Protein AF-A0A5C2M7F8-F1 (afdb_monomer)

pLDDT: mean 76.71, std 12.94, range [46.94, 95.81]

Radius of gyration: 32.45 Å; Cα contacts (8 Å, |Δi|>4): 122; chains: 1; bounding box: 80×42×102 Å

Solvent-accessible surface area (backbone atoms only — not comparable to full-atom values): 10500 Å² total; per-residue (Å²): 116,70,66,60,53,53,52,51,54,55,62,61,46,50,64,57,53,49,51,52,49,54,53,50,52,51,50,56,52,48,57,51,50,50,53,52,52,58,52,47,65,76,67,60,72,74,52,78,70,52,39,54,74,75,36,74,84,57,77,49,59,45,75,48,62,38,33,32,96,52,64,55,52,63,41,65,67,52,40,51,51,50,50,57,60,40,41,58,58,57,35,38,84,70,46,75,78,50,39,35,32,37,32,30,36,28,52,52,80,49,62,82,71,52,75,55,58,97,87,55,70,80,80,61,49,68,54,80,83,85,77,54,65,66,58,56,51,48,52,51,52,53,51,46,65,62,48,52,60,56,52,53,51,54,52,51,54,56,51,54,64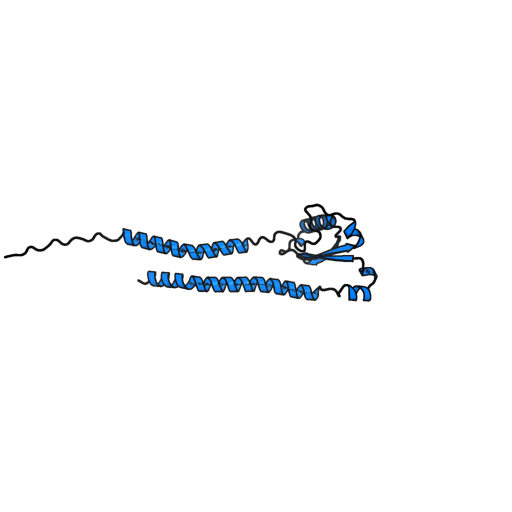,71,66,59,78,79,84,80,80,75,81,80,82,81,86,78,135

Structure (mmCIF, N/CA/C/O backbone):
data_AF-A0A5C2M7F8-F1
#
_entry.id   AF-A0A5C2M7F8-F1
#
loop_
_atom_site.group_PDB
_atom_site.id
_atom_site.type_symbol
_atom_site.label_atom_id
_atom_site.label_alt_id
_atom_site.label_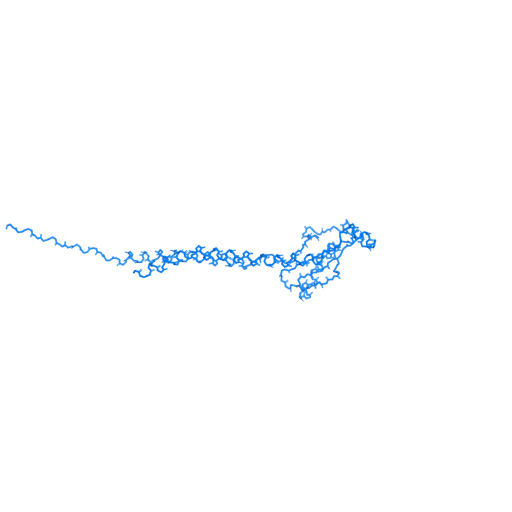comp_id
_atom_site.label_asym_id
_atom_site.label_entity_id
_atom_site.label_seq_id
_atom_site.pdbx_PDB_ins_code
_atom_site.Cartn_x
_atom_site.Cartn_y
_atom_site.Cartn_z
_atom_site.occupancy
_atom_site.B_iso_or_equiv
_atom_site.auth_seq_id
_atom_site.auth_comp_id
_atom_site.auth_asym_id
_atom_site.auth_atom_id
_atom_site.pdbx_PDB_model_num
ATOM 1 N N . MET A 1 1 ? -26.342 3.080 47.245 1.00 56.78 1 MET A N 1
ATOM 2 C CA . MET A 1 1 ? -24.925 2.917 47.666 1.00 56.78 1 MET A CA 1
ATOM 3 C C . MET A 1 1 ? -24.100 2.029 46.723 1.00 56.78 1 MET A C 1
ATOM 5 O O . MET A 1 1 ? -23.025 2.485 46.352 1.00 56.78 1 MET A O 1
ATOM 9 N N . PRO A 1 2 ? -24.537 0.826 46.284 1.00 61.00 2 PRO A N 1
ATOM 10 C CA . PRO A 1 2 ? -23.719 -0.021 45.397 1.00 61.00 2 PRO A CA 1
ATOM 11 C C . PRO A 1 2 ? -23.540 0.557 43.982 1.00 61.00 2 PRO A C 1
ATOM 13 O O . PRO A 1 2 ? -22.481 0.392 43.387 1.00 61.00 2 PRO A O 1
ATOM 16 N N . GLU A 1 3 ? -24.519 1.307 43.469 1.00 53.19 3 GLU A N 1
ATOM 17 C CA . GLU A 1 3 ? -24.454 1.919 42.129 1.00 53.19 3 GLU A CA 1
ATOM 18 C C . GLU A 1 3 ? -23.358 2.990 42.019 1.00 53.19 3 GLU A C 1
ATOM 20 O O . GLU A 1 3 ? -22.708 3.111 40.986 1.00 53.19 3 GLU A O 1
ATOM 25 N N . VAL A 1 4 ? -23.098 3.731 43.102 1.00 68.56 4 VAL A N 1
ATOM 26 C CA . VAL A 1 4 ? -22.056 4.772 43.147 1.00 68.56 4 VAL A CA 1
ATOM 27 C C . VAL A 1 4 ? -20.657 4.146 43.171 1.00 68.56 4 VAL A C 1
ATOM 29 O O . VAL A 1 4 ? -19.741 4.660 42.533 1.00 68.56 4 VAL A O 1
ATOM 32 N N . LEU A 1 5 ? -20.496 3.003 43.848 1.00 67.25 5 LEU A N 1
ATOM 33 C CA . LEU A 1 5 ? -19.250 2.231 43.840 1.00 67.25 5 LEU A CA 1
ATOM 34 C C . LEU A 1 5 ? -18.981 1.613 42.464 1.00 67.25 5 LEU A C 1
ATOM 36 O O . LEU A 1 5 ? -17.856 1.685 41.981 1.00 67.25 5 LEU A O 1
ATOM 40 N N . LEU A 1 6 ? -20.015 1.082 41.805 1.00 63.41 6 LEU A N 1
ATOM 41 C CA . LEU A 1 6 ? -19.929 0.558 40.438 1.00 63.41 6 LEU A CA 1
ATOM 42 C C . LEU A 1 6 ? -19.536 1.649 39.430 1.00 63.41 6 LEU A C 1
ATOM 44 O O . LEU A 1 6 ? -18.651 1.434 38.606 1.00 63.41 6 LEU A O 1
ATOM 48 N N . LEU A 1 7 ? -20.126 2.842 39.532 1.00 58.91 7 LEU A N 1
ATOM 49 C CA . LEU A 1 7 ? -19.804 3.977 38.659 1.00 58.91 7 LEU A CA 1
ATOM 50 C C . LEU A 1 7 ? -18.400 4.553 38.919 1.00 58.91 7 LEU A C 1
ATOM 52 O O . LEU A 1 7 ? -17.701 4.908 37.971 1.00 58.91 7 LEU A O 1
ATOM 56 N N . SER A 1 8 ? -17.957 4.598 40.179 1.00 64.00 8 SER A N 1
ATOM 57 C CA . SER A 1 8 ? -16.592 5.005 40.549 1.00 64.00 8 SER A CA 1
ATOM 58 C C . SER A 1 8 ? -15.538 4.023 40.017 1.00 64.00 8 SER A C 1
ATOM 60 O O . SER A 1 8 ? -14.531 4.433 39.437 1.00 64.00 8 SER A O 1
ATOM 62 N N . LEU A 1 9 ? -15.813 2.718 40.120 1.00 64.44 9 LEU A N 1
ATOM 63 C CA . LEU A 1 9 ? -14.953 1.656 39.596 1.00 64.44 9 LEU A CA 1
ATOM 64 C C . LEU A 1 9 ? -14.819 1.731 38.062 1.00 64.44 9 LEU A C 1
ATOM 66 O O . LEU A 1 9 ? -13.719 1.603 37.525 1.00 64.44 9 LEU A O 1
ATOM 70 N N . MET A 1 10 ? -15.925 1.998 37.359 1.00 61.09 10 MET A N 1
ATOM 71 C CA . MET A 1 10 ? -15.940 2.177 35.901 1.00 61.09 10 MET A CA 1
ATOM 72 C C . MET A 1 10 ? -15.160 3.428 35.466 1.00 61.09 10 MET A C 1
ATOM 74 O O . MET A 1 10 ? -14.396 3.362 34.504 1.00 61.09 10 MET A O 1
ATOM 78 N N . SER A 1 11 ? -15.262 4.533 36.216 1.00 62.94 11 SER A N 1
ATOM 79 C CA . SER A 1 11 ? -14.485 5.763 35.985 1.00 62.94 11 SER A CA 1
ATOM 80 C C . SER A 1 11 ? -12.971 5.542 36.140 1.00 62.94 11 SER A C 1
ATOM 82 O O . SER A 1 11 ? -12.181 6.013 35.323 1.00 62.94 11 SER A O 1
ATOM 84 N N . GLY A 1 12 ? -12.554 4.752 37.137 1.00 66.12 12 GLY A N 1
ATOM 85 C CA . GLY A 1 12 ? -11.143 4.408 37.356 1.00 66.12 12 GLY A CA 1
ATOM 86 C C . GLY A 1 12 ? -10.5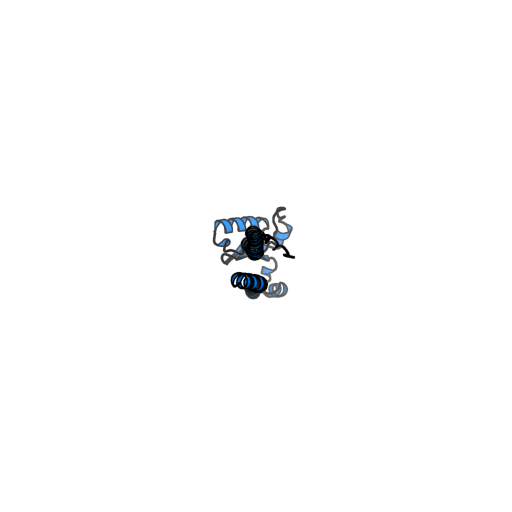48 3.472 36.296 1.00 66.12 12 GLY A C 1
ATOM 87 O O . GLY A 1 12 ? -9.363 3.570 35.980 1.00 66.12 12 GLY A O 1
ATOM 88 N N . SER A 1 13 ? -11.358 2.588 35.704 1.00 69.69 13 SER A N 1
ATOM 89 C CA . SER A 1 13 ? -10.886 1.621 34.697 1.00 69.69 13 SER A CA 1
ATOM 90 C C . SER A 1 13 ? -10.551 2.227 33.326 1.00 69.69 13 SER A C 1
ATOM 92 O O . SER A 1 13 ? -9.797 1.619 32.564 1.00 69.69 13 SER A O 1
ATOM 94 N N . LEU A 1 14 ? -11.033 3.442 33.031 1.00 69.06 14 LEU A N 1
ATOM 95 C CA . LEU A 1 14 ? -10.849 4.118 31.739 1.00 69.06 14 LEU A CA 1
ATOM 96 C C . LEU A 1 14 ? -9.374 4.364 31.398 1.00 69.06 14 LEU A C 1
ATOM 98 O O . LEU A 1 14 ? -8.946 4.100 30.272 1.00 69.06 14 LEU A O 1
ATOM 102 N N . GLY A 1 15 ? -8.575 4.798 32.376 1.00 69.88 15 GLY A N 1
ATOM 103 C CA . GLY A 1 15 ? -7.143 5.036 32.178 1.00 69.88 15 GLY A CA 1
ATOM 104 C C . GLY A 1 15 ? -6.372 3.752 31.865 1.00 69.88 15 GLY A C 1
ATOM 105 O O . GLY A 1 15 ? -5.533 3.732 30.968 1.00 69.88 15 GLY A O 1
ATOM 106 N N . VAL A 1 16 ? -6.712 2.653 32.545 1.00 74.31 16 VAL A N 1
ATOM 107 C CA . VAL A 1 16 ? -6.077 1.345 32.323 1.00 74.31 16 VAL A CA 1
ATOM 108 C C . VAL A 1 16 ? -6.465 0.786 30.955 1.00 74.31 16 VAL A C 1
ATOM 110 O O . VAL A 1 16 ? -5.595 0.337 30.214 1.00 74.31 16 VAL A O 1
ATOM 113 N N . SER A 1 17 ? -7.743 0.878 30.569 1.00 72.69 17 SER A N 1
ATOM 114 C CA . SER A 1 17 ? -8.182 0.451 29.236 1.00 72.69 17 SER A CA 1
ATOM 115 C C . SER A 1 17 ? -7.538 1.263 28.111 1.00 72.69 17 SER A C 1
ATOM 117 O O . SER A 1 17 ? -7.178 0.689 27.088 1.00 72.69 17 SER A O 1
ATOM 119 N N . ALA A 1 18 ? -7.324 2.569 28.306 1.00 75.38 18 ALA A N 1
ATOM 120 C CA . ALA A 1 18 ? -6.670 3.420 27.316 1.00 75.38 18 ALA A CA 1
ATOM 121 C C . ALA A 1 18 ? -5.188 3.055 27.136 1.00 75.38 18 ALA A C 1
ATOM 123 O O . ALA A 1 18 ? -4.718 2.976 26.004 1.00 75.38 18 ALA A O 1
ATOM 124 N N . LEU A 1 19 ? -4.469 2.771 28.229 1.00 81.12 19 LEU A N 1
ATOM 125 C CA . LEU A 1 19 ? -3.075 2.319 28.168 1.00 81.12 19 LEU A CA 1
ATOM 126 C C . LEU A 1 19 ? -2.951 0.953 27.491 1.00 81.12 19 LEU A C 1
ATOM 128 O O . LEU A 1 19 ? -2.118 0.791 26.604 1.00 81.12 19 LEU A O 1
ATOM 132 N N . LEU A 1 20 ? -3.813 -0.004 27.850 1.00 81.88 20 LEU A N 1
ATOM 133 C CA . LEU A 1 20 ? -3.834 -1.324 27.216 1.00 81.88 20 LEU A CA 1
ATOM 134 C C . LEU A 1 20 ? -4.160 -1.227 25.723 1.00 81.88 20 LEU A C 1
ATOM 136 O O . LEU A 1 20 ? -3.514 -1.890 24.918 1.00 81.88 20 LEU A O 1
ATOM 140 N N . TYR A 1 21 ? -5.111 -0.370 25.348 1.00 80.44 21 TYR A N 1
ATOM 141 C CA . TYR A 1 21 ? -5.458 -0.130 23.951 1.00 80.44 21 TYR A CA 1
ATOM 142 C C . TYR A 1 21 ? -4.290 0.486 23.171 1.00 80.44 21 TYR A C 1
ATOM 144 O O . TYR A 1 21 ? -3.938 -0.000 22.100 1.00 80.44 21 TYR A O 1
ATOM 152 N N . TYR A 1 22 ? -3.647 1.516 23.727 1.00 78.81 22 TYR A N 1
ATOM 153 C CA . TYR A 1 22 ? -2.507 2.180 23.096 1.00 78.81 22 TYR A CA 1
ATOM 154 C C . TYR A 1 22 ? -1.318 1.226 22.923 1.00 78.81 22 TYR A C 1
ATOM 156 O O . TYR A 1 22 ? -0.670 1.198 21.878 1.00 78.81 22 TYR A O 1
ATOM 164 N N . GLN A 1 23 ? -1.064 0.397 23.936 1.00 81.25 23 GLN A N 1
ATOM 165 C CA . GLN A 1 23 ? 0.024 -0.573 23.931 1.00 81.25 23 GLN A CA 1
ATOM 166 C C . GLN A 1 23 ? -0.247 -1.744 22.976 1.00 81.25 23 GLN A C 1
ATOM 168 O O . GLN A 1 23 ? 0.665 -2.167 22.267 1.00 81.25 23 GLN A O 1
ATOM 173 N N . TRP A 1 24 ? -1.496 -2.214 22.891 1.00 82.75 24 TRP A N 1
ATOM 174 C CA . TRP A 1 24 ? -1.928 -3.209 21.906 1.00 82.75 24 TRP A CA 1
ATOM 175 C C . TRP A 1 24 ? -1.822 -2.678 20.473 1.00 82.75 24 TRP A C 1
ATOM 177 O O . TRP A 1 24 ? -1.290 -3.358 19.597 1.00 82.75 24 TRP A O 1
ATOM 187 N N . TRP A 1 25 ? -2.297 -1.453 20.235 1.00 78.31 25 TRP A N 1
ATOM 188 C CA . TRP A 1 25 ? -2.241 -0.815 18.920 1.00 78.31 25 TRP A CA 1
ATOM 189 C C . TRP A 1 25 ? -0.796 -0.652 18.436 1.00 78.31 25 TRP A C 1
ATOM 191 O O . TRP A 1 25 ? -0.472 -1.054 17.319 1.00 78.31 25 TRP A O 1
ATOM 201 N N . GLY A 1 26 ? 0.094 -0.162 19.307 1.00 78.38 26 GLY A N 1
ATOM 202 C CA . GLY A 1 26 ? 1.522 -0.047 19.004 1.00 78.38 26 GLY A CA 1
ATOM 203 C C . GLY A 1 26 ? 2.180 -1.396 18.700 1.00 78.38 26 GLY A C 1
ATOM 204 O O . GLY A 1 26 ? 2.931 -1.505 17.735 1.00 78.38 26 GLY A O 1
ATOM 205 N N . TRP A 1 27 ? 1.847 -2.449 19.457 1.00 76.56 27 TRP A N 1
ATOM 206 C CA . TRP A 1 27 ? 2.322 -3.812 19.180 1.00 76.56 27 TRP A CA 1
ATOM 207 C C . TRP A 1 27 ? 1.876 -4.323 17.809 1.00 76.56 27 TRP A C 1
ATOM 209 O O . TRP A 1 27 ? 2.657 -4.944 17.089 1.00 76.56 27 TRP A O 1
ATOM 219 N N . GLN A 1 28 ? 0.628 -4.060 17.430 1.00 77.69 28 GLN A N 1
ATOM 220 C CA . GLN A 1 28 ? 0.073 -4.524 16.164 1.00 77.69 28 GLN A CA 1
ATOM 221 C C . GLN A 1 28 ? 0.725 -3.833 14.959 1.00 77.69 28 GLN A C 1
ATOM 223 O O . GLN A 1 28 ? 1.004 -4.480 13.946 1.00 77.69 28 GLN A O 1
ATOM 228 N N . GLU A 1 29 ? 1.013 -2.539 15.082 1.00 74.50 29 GLU A N 1
ATOM 229 C CA . GLU A 1 29 ? 1.717 -1.774 14.056 1.00 74.50 29 GLU A CA 1
ATOM 230 C C . GLU A 1 29 ? 3.187 -2.205 13.952 1.00 74.50 29 GLU A C 1
ATOM 232 O O . GLU A 1 29 ? 3.676 -2.478 12.852 1.00 74.50 29 GLU A O 1
ATOM 237 N N . GLN A 1 30 ? 3.854 -2.412 15.089 1.00 73.38 30 GLN A N 1
ATOM 238 C CA . GLN A 1 30 ? 5.245 -2.859 15.144 1.00 73.38 30 GLN A CA 1
ATOM 239 C C . GLN A 1 30 ? 5.439 -4.269 14.561 1.00 73.38 30 GLN A C 1
ATOM 241 O O . GLN A 1 30 ? 6.386 -4.491 13.814 1.00 73.38 30 GLN A O 1
ATOM 246 N N . LEU A 1 31 ? 4.514 -5.204 14.807 1.00 74.81 31 LEU A N 1
ATOM 247 C CA . LEU A 1 31 ? 4.544 -6.545 14.200 1.00 74.81 31 LEU A CA 1
ATOM 248 C C . LEU A 1 31 ? 4.400 -6.514 12.673 1.00 74.81 31 LEU A C 1
ATOM 250 O O . LEU A 1 31 ? 4.911 -7.396 11.979 1.00 74.81 31 LEU A O 1
ATOM 254 N N . SER A 1 32 ? 3.676 -5.528 12.138 1.00 68.75 32 SER A N 1
ATOM 255 C CA . SER A 1 32 ? 3.563 -5.350 10.689 1.00 68.75 32 SER A CA 1
ATOM 256 C C . SER A 1 32 ? 4.841 -4.761 10.091 1.00 68.75 32 SER A C 1
ATOM 258 O O . SER A 1 32 ? 5.323 -5.276 9.088 1.00 68.75 32 SER A O 1
ATOM 260 N N . GLN A 1 33 ? 5.435 -3.768 10.762 1.00 73.62 33 GLN A N 1
ATOM 261 C CA . GLN A 1 33 ? 6.689 -3.143 10.341 1.00 73.62 33 GLN A CA 1
ATOM 262 C C . GLN A 1 33 ? 7.864 -4.121 10.399 1.00 73.62 33 GLN A C 1
ATOM 264 O O . GLN A 1 33 ? 8.615 -4.211 9.438 1.00 73.62 33 GLN A O 1
ATOM 269 N N . GLN A 1 34 ? 7.979 -4.918 11.465 1.00 72.81 34 GLN A N 1
ATOM 270 C CA . GLN A 1 34 ? 9.034 -5.929 11.581 1.00 72.81 34 GLN A CA 1
ATOM 271 C C . GLN A 1 34 ? 8.973 -6.959 10.454 1.00 72.81 34 GLN A C 1
ATOM 273 O O . GLN A 1 34 ? 10.001 -7.313 9.886 1.00 72.81 34 GLN A O 1
ATOM 278 N N . ARG A 1 35 ? 7.768 -7.402 10.079 1.00 65.94 35 ARG A N 1
ATOM 279 C CA . ARG A 1 35 ? 7.598 -8.323 8.951 1.00 65.94 35 ARG A CA 1
ATOM 280 C C . ARG A 1 35 ? 8.050 -7.688 7.635 1.00 65.94 35 ARG A C 1
ATOM 282 O O . ARG A 1 35 ? 8.691 -8.352 6.827 1.00 65.94 35 ARG A O 1
ATOM 289 N N . ASP A 1 36 ? 7.742 -6.408 7.437 1.00 69.50 36 ASP A N 1
ATOM 290 C CA . ASP A 1 36 ? 8.180 -5.667 6.255 1.00 69.50 36 ASP A CA 1
ATOM 291 C C . ASP A 1 36 ? 9.716 -5.491 6.235 1.00 69.50 36 ASP A C 1
ATOM 293 O O . ASP A 1 36 ? 10.333 -5.648 5.181 1.00 69.50 36 ASP A O 1
ATOM 297 N N . GLU A 1 37 ? 10.343 -5.228 7.386 1.00 72.12 37 GLU A N 1
ATOM 298 C CA . GLU A 1 37 ? 11.801 -5.081 7.540 1.00 72.12 37 GLU A CA 1
ATOM 299 C C . GLU A 1 37 ? 12.560 -6.399 7.312 1.00 72.12 37 GLU A C 1
ATOM 301 O O . GLU A 1 37 ? 13.569 -6.425 6.604 1.00 72.12 37 GLU A O 1
ATOM 306 N N . GLU A 1 38 ? 12.074 -7.514 7.863 1.00 70.94 38 GLU A N 1
ATOM 307 C CA . 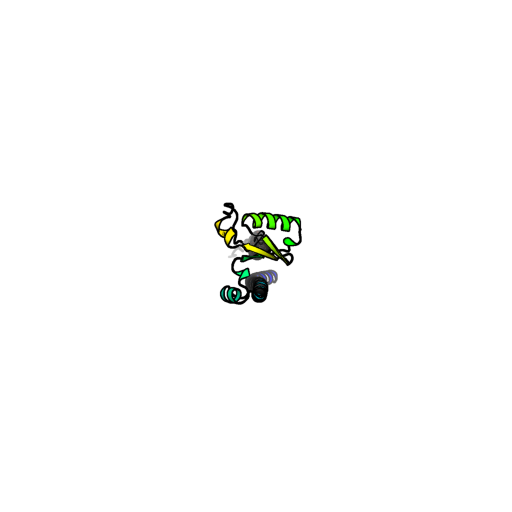GLU A 1 38 ? 12.663 -8.844 7.650 1.00 70.94 38 GLU A CA 1
ATOM 308 C C . GLU A 1 38 ? 12.616 -9.247 6.164 1.00 70.94 38 GLU A C 1
ATOM 310 O O . GLU A 1 38 ? 13.583 -9.779 5.609 1.00 70.94 38 GLU A O 1
ATOM 315 N N . GLU A 1 39 ? 11.516 -8.937 5.474 1.00 63.50 39 GLU A N 1
ATOM 316 C CA . GLU A 1 39 ? 11.367 -9.196 4.040 1.00 63.50 39 GLU A CA 1
ATOM 317 C C . GLU A 1 39 ? 12.255 -8.285 3.168 1.00 63.50 39 GLU A C 1
ATOM 319 O O . GLU A 1 39 ? 12.694 -8.687 2.082 1.00 63.50 39 GLU A O 1
ATOM 324 N N . GLU A 1 40 ? 12.557 -7.067 3.626 1.00 67.81 40 GLU A N 1
ATOM 325 C CA . GLU A 1 40 ? 13.520 -6.171 2.975 1.00 67.81 40 GLU A CA 1
ATOM 326 C C . GLU A 1 40 ? 14.940 -6.724 3.038 1.00 67.81 40 GLU A C 1
ATOM 328 O O . GLU A 1 40 ? 15.645 -6.725 2.025 1.00 67.81 40 GLU A O 1
ATOM 333 N N . GLN A 1 41 ? 15.341 -7.276 4.183 1.00 69.00 41 GLN A N 1
ATOM 334 C CA . GLN A 1 41 ? 16.652 -7.908 4.329 1.00 69.00 41 GLN A CA 1
ATOM 335 C C . GLN A 1 41 ? 16.814 -9.104 3.381 1.00 69.00 41 GLN A C 1
ATOM 337 O O . GLN A 1 41 ? 17.860 -9.255 2.753 1.00 69.00 41 GLN A O 1
ATOM 342 N N . LEU A 1 42 ? 15.759 -9.904 3.191 1.00 63.84 42 LEU A N 1
ATOM 343 C CA . LEU A 1 42 ? 15.769 -11.068 2.293 1.00 63.84 42 LEU A CA 1
ATOM 344 C C . LEU A 1 42 ? 15.764 -10.708 0.798 1.00 63.84 42 LEU A C 1
ATOM 346 O O . LEU A 1 42 ? 16.175 -11.516 -0.034 1.00 63.84 42 LEU A O 1
ATOM 350 N N . THR A 1 43 ? 15.287 -9.515 0.436 1.00 62.50 43 THR A N 1
ATOM 351 C CA . THR A 1 43 ? 15.172 -9.072 -0.967 1.00 62.50 43 THR A CA 1
ATOM 352 C C . THR A 1 43 ? 16.199 -8.011 -1.363 1.00 62.50 43 THR A C 1
ATOM 354 O O . THR A 1 43 ? 16.168 -7.514 -2.495 1.00 62.50 43 THR A O 1
ATOM 357 N N . THR A 1 44 ? 17.127 -7.686 -0.460 1.00 60.72 44 THR A N 1
ATOM 358 C CA . THR A 1 44 ? 18.211 -6.737 -0.710 1.00 60.72 44 THR A CA 1
ATOM 359 C C . THR A 1 44 ? 19.207 -7.336 -1.699 1.00 60.72 44 THR A C 1
ATOM 361 O O . THR A 1 44 ? 19.829 -8.366 -1.452 1.00 60.72 44 THR A O 1
ATOM 364 N N . TYR A 1 45 ? 19.360 -6.680 -2.848 1.00 57.31 45 TYR A N 1
ATOM 365 C CA . TYR A 1 45 ? 20.419 -7.014 -3.791 1.00 57.31 45 TYR A CA 1
ATOM 366 C C . TYR A 1 45 ? 21.758 -6.451 -3.308 1.00 57.31 45 TYR A C 1
ATOM 368 O O . TYR A 1 45 ? 21.768 -5.400 -2.659 1.00 57.31 45 TYR A O 1
ATOM 376 N N . PRO A 1 46 ? 22.882 -7.083 -3.694 1.00 57.72 46 PRO A N 1
ATOM 377 C CA . PRO A 1 46 ? 24.202 -6.514 -3.479 1.00 57.72 46 PRO A CA 1
ATOM 378 C C . PRO A 1 46 ? 24.254 -5.082 -4.014 1.00 57.72 46 PRO A C 1
ATOM 380 O O . PRO A 1 46 ? 23.609 -4.744 -5.015 1.00 57.72 46 PRO A O 1
ATOM 383 N N . SER A 1 47 ? 24.995 -4.239 -3.311 1.00 56.00 47 SER A N 1
ATOM 384 C CA . SER A 1 47 ? 25.143 -2.812 -3.583 1.00 56.00 47 SER A CA 1
ATOM 385 C C . SER A 1 47 ? 25.597 -2.542 -5.027 1.00 56.00 47 SER A C 1
ATOM 387 O O . SER A 1 47 ? 26.134 -3.405 -5.721 1.00 56.00 47 SER A O 1
ATOM 389 N N . LYS A 1 48 ? 25.411 -1.310 -5.515 1.00 54.38 48 LYS A N 1
ATOM 390 C CA . LYS A 1 48 ? 25.790 -0.897 -6.885 1.00 54.38 48 LYS A CA 1
ATOM 391 C C . LYS A 1 48 ? 27.277 -1.152 -7.207 1.00 54.38 48 LYS A C 1
ATOM 393 O O . LYS A 1 48 ? 27.642 -1.290 -8.376 1.00 54.38 48 LYS A O 1
ATOM 398 N N . GLU A 1 49 ? 28.120 -1.207 -6.177 1.00 54.34 49 GLU A N 1
ATOM 399 C CA . GLU A 1 49 ? 29.550 -1.522 -6.255 1.00 54.34 49 GLU A CA 1
ATOM 400 C C . GLU A 1 49 ? 29.788 -3.022 -6.476 1.00 54.34 49 GLU A C 1
ATOM 402 O O . GLU A 1 49 ? 30.528 -3.400 -7.385 1.00 54.34 49 GLU A O 1
ATOM 407 N N . GLU A 1 50 ? 29.067 -3.876 -5.755 1.00 53.91 50 GLU A N 1
ATOM 408 C CA . GLU A 1 50 ? 29.094 -5.332 -5.923 1.00 53.91 50 GLU A CA 1
ATOM 409 C C . GLU A 1 50 ? 28.407 -5.774 -7.232 1.00 53.91 50 GLU A C 1
ATOM 411 O O . GLU A 1 50 ? 28.904 -6.649 -7.936 1.00 53.91 50 GLU A O 1
ATOM 416 N N . GLN A 1 51 ? 27.321 -5.117 -7.655 1.00 51.91 51 GLN A N 1
ATOM 417 C CA . GLN A 1 51 ? 26.664 -5.381 -8.948 1.00 51.91 51 GLN A CA 1
ATOM 418 C C . GLN A 1 51 ? 27.563 -5.064 -10.151 1.00 51.91 51 GLN A C 1
ATOM 420 O O . GLN A 1 51 ? 27.511 -5.771 -11.161 1.00 51.91 51 GLN A O 1
ATOM 425 N N . ARG A 1 52 ? 28.414 -4.030 -10.049 1.00 50.34 52 ARG A N 1
ATOM 426 C CA . ARG A 1 52 ? 29.436 -3.720 -11.066 1.00 50.34 52 ARG A CA 1
ATOM 427 C C . ARG A 1 52 ? 30.478 -4.826 -11.197 1.00 50.34 52 ARG A C 1
ATOM 429 O O . ARG A 1 52 ? 30.959 -5.045 -12.305 1.00 50.34 52 ARG A O 1
ATOM 436 N N . GLN A 1 53 ? 30.809 -5.502 -10.098 1.00 51.94 53 GLN A N 1
ATOM 437 C CA . GLN A 1 53 ? 31.756 -6.618 -10.089 1.00 51.94 53 GLN A CA 1
ATOM 438 C C . GLN A 1 53 ? 31.117 -7.935 -10.552 1.00 51.94 53 GLN A C 1
ATOM 440 O O . GLN A 1 53 ? 31.761 -8.702 -11.261 1.00 51.94 53 GLN A O 1
ATOM 445 N N . VAL A 1 54 ? 29.848 -8.187 -10.211 1.00 54.75 54 VAL A N 1
ATOM 446 C CA . VAL A 1 54 ? 29.172 -9.466 -10.492 1.00 54.75 54 VAL A CA 1
ATOM 447 C C . VAL A 1 54 ? 28.582 -9.531 -11.908 1.00 54.75 54 VAL A C 1
ATOM 449 O O . VAL A 1 5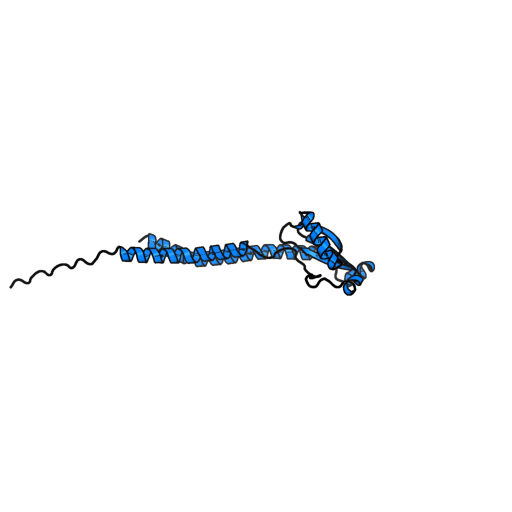4 ? 28.497 -10.615 -12.485 1.00 54.75 54 VAL A O 1
ATOM 452 N N . SER A 1 55 ? 28.150 -8.414 -12.515 1.00 46.94 55 SER A N 1
ATOM 453 C CA . SER A 1 55 ? 27.543 -8.436 -13.860 1.00 46.94 55 SER A CA 1
ATOM 454 C C . SER A 1 55 ? 27.548 -7.064 -14.564 1.00 46.94 55 SER A C 1
ATOM 456 O O . SER A 1 55 ? 26.642 -6.255 -14.346 1.00 46.94 55 SER A O 1
ATOM 458 N N . PRO A 1 56 ? 28.452 -6.799 -15.529 1.00 54.28 56 PRO A N 1
ATOM 459 C CA . PRO A 1 56 ? 28.523 -5.508 -16.231 1.00 54.28 56 PRO A CA 1
ATOM 460 C C . PRO A 1 56 ? 27.255 -5.155 -17.039 1.00 54.28 56 PRO A C 1
ATOM 462 O O . PRO A 1 56 ? 27.026 -3.990 -17.355 1.00 54.28 56 PRO A O 1
ATOM 465 N N . LYS A 1 57 ? 26.383 -6.133 -17.336 1.00 53.28 57 LYS A N 1
ATOM 466 C CA . LYS A 1 57 ? 25.093 -5.928 -18.029 1.00 53.28 57 LYS A CA 1
ATOM 467 C C . LYS A 1 57 ? 23.995 -5.290 -17.163 1.00 53.28 57 LYS A C 1
ATOM 469 O O . LYS A 1 57 ? 23.059 -4.716 -17.717 1.00 53.28 57 LYS A O 1
ATOM 474 N N . LEU A 1 58 ? 24.088 -5.375 -15.833 1.00 54.56 58 LEU A N 1
ATOM 475 C CA . LEU A 1 58 ? 23.102 -4.795 -14.906 1.00 54.56 58 LEU A CA 1
ATOM 476 C C . LEU A 1 58 ? 23.352 -3.305 -14.624 1.00 54.56 58 LEU A C 1
ATOM 478 O O . LEU A 1 58 ? 22.461 -2.622 -14.129 1.00 54.56 58 LEU A O 1
ATOM 482 N N . ALA A 1 59 ? 24.513 -2.771 -15.022 1.00 59.88 59 ALA A N 1
ATOM 483 C CA . ALA A 1 59 ? 24.956 -1.405 -14.731 1.00 59.88 59 ALA A CA 1
ATOM 484 C C . ALA A 1 59 ? 24.066 -0.275 -15.302 1.00 59.88 59 ALA A C 1
ATOM 486 O O . ALA A 1 59 ? 24.317 0.894 -15.015 1.00 59.88 59 ALA A O 1
ATOM 487 N N . GLY A 1 60 ? 23.041 -0.604 -16.097 1.00 74.88 60 GLY A N 1
ATOM 488 C CA . GLY A 1 60 ? 22.130 0.350 -16.732 1.00 74.88 60 GLY A CA 1
ATOM 489 C C . GLY A 1 60 ? 20.649 0.167 -16.400 1.00 74.88 60 GLY A C 1
ATOM 490 O O . GLY A 1 60 ? 19.829 0.763 -17.093 1.00 74.88 60 GLY A O 1
ATOM 491 N N . TRP A 1 61 ? 20.279 -0.637 -15.398 1.00 82.62 61 TRP A N 1
ATOM 492 C CA . TRP A 1 61 ? 18.878 -0.865 -15.018 1.00 82.62 61 TRP A CA 1
ATOM 493 C C . TRP A 1 61 ? 18.590 -0.383 -13.592 1.00 82.62 61 TRP A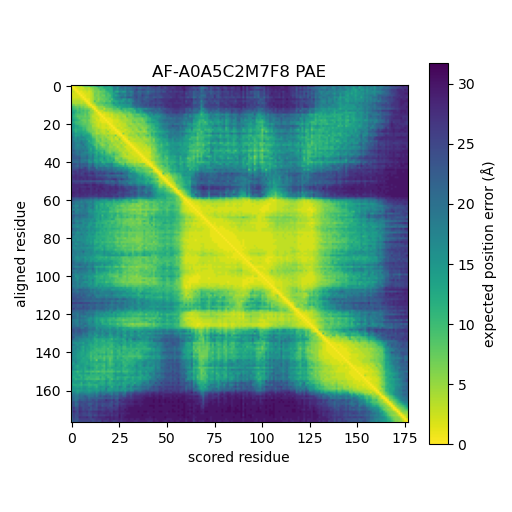 C 1
ATOM 495 O O . TRP A 1 61 ? 19.363 -0.620 -12.672 1.00 82.62 61 TRP A O 1
ATOM 505 N N . GLU A 1 62 ? 17.457 0.291 -13.418 1.00 86.38 62 GLU A N 1
ATOM 506 C CA . GLU A 1 62 ? 16.871 0.671 -12.136 1.00 86.38 62 GLU A CA 1
ATOM 507 C C . GLU A 1 62 ? 15.734 -0.296 -11.804 1.00 86.38 62 GLU A C 1
ATOM 509 O O . GLU A 1 62 ? 14.973 -0.698 -12.689 1.00 86.38 62 GLU A O 1
ATOM 514 N N . PHE A 1 63 ? 15.597 -0.634 -10.525 1.00 87.62 63 PHE A N 1
ATOM 515 C CA . PHE A 1 63 ? 14.540 -1.505 -10.025 1.00 87.62 63 PHE A CA 1
ATOM 516 C C . PHE A 1 63 ? 13.710 -0.779 -8.977 1.00 87.62 63 PHE A C 1
ATOM 518 O O . PHE A 1 63 ? 14.205 0.086 -8.255 1.00 87.62 63 PHE A O 1
ATOM 525 N N . LYS A 1 64 ? 12.435 -1.147 -8.905 1.00 89.25 64 LYS A N 1
ATOM 526 C CA . LYS A 1 64 ? 11.466 -0.589 -7.966 1.00 89.25 64 LYS A CA 1
ATOM 527 C C . LYS A 1 64 ? 10.517 -1.687 -7.516 1.00 89.25 64 LYS A C 1
ATOM 529 O O . LYS A 1 64 ? 10.100 -2.510 -8.329 1.00 89.25 64 LYS A O 1
ATOM 534 N N . ILE A 1 65 ? 10.148 -1.674 -6.240 1.00 90.62 65 ILE A N 1
ATOM 535 C CA . ILE A 1 65 ? 9.099 -2.538 -5.700 1.00 90.62 65 ILE A CA 1
ATOM 536 C C . ILE A 1 65 ? 7.910 -1.652 -5.347 1.00 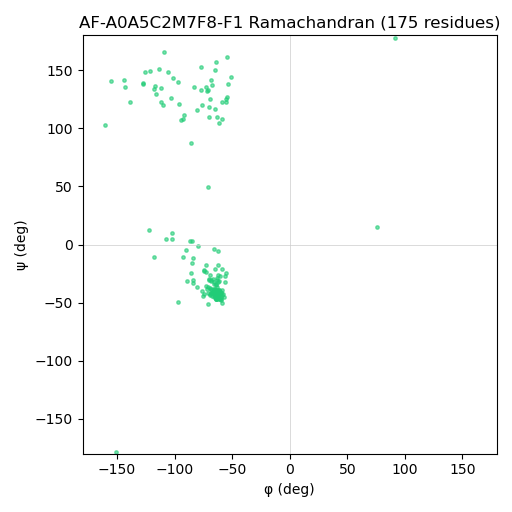90.62 65 ILE A C 1
ATOM 538 O O . ILE A 1 65 ? 8.030 -0.729 -4.544 1.00 90.62 65 ILE A O 1
ATOM 542 N N . LEU A 1 66 ? 6.773 -1.926 -5.975 1.00 91.88 66 LEU A N 1
ATOM 543 C CA . LEU A 1 66 ? 5.502 -1.296 -5.667 1.00 91.88 66 LEU A CA 1
ATOM 544 C C . LEU A 1 66 ? 4.725 -2.210 -4.724 1.00 91.88 66 LEU A C 1
ATOM 546 O O . LEU A 1 66 ? 4.441 -3.364 -5.056 1.00 91.88 66 LEU A O 1
ATOM 550 N N . ARG A 1 67 ? 4.385 -1.685 -3.550 1.00 90.56 67 ARG A N 1
ATOM 551 C CA . ARG A 1 67 ? 3.675 -2.412 -2.499 1.00 90.56 67 ARG A CA 1
ATOM 552 C C . ARG A 1 67 ? 2.225 -1.969 -2.413 1.00 90.56 67 ARG A C 1
ATOM 554 O O . ARG A 1 67 ? 1.906 -0.801 -2.619 1.00 90.56 67 ARG A O 1
ATOM 561 N N . SER A 1 68 ? 1.344 -2.878 -2.031 1.00 91.00 68 SER A N 1
ATOM 562 C CA . SER A 1 68 ? -0.022 -2.566 -1.635 1.00 91.00 68 SER A CA 1
ATOM 563 C C . SER A 1 68 ? -0.322 -3.185 -0.279 1.00 91.00 68 SER A C 1
ATOM 565 O O . SER A 1 68 ? 0.011 -4.334 -0.006 1.00 91.00 68 SER A O 1
ATOM 567 N N . ARG A 1 69 ? -1.005 -2.430 0.581 1.00 83.25 69 ARG A N 1
ATOM 568 C CA . ARG A 1 69 ? -1.324 -2.885 1.942 1.00 83.25 69 ARG A CA 1
ATOM 569 C C . ARG A 1 69 ? -2.310 -4.062 1.967 1.00 83.25 69 ARG A C 1
ATOM 571 O O . ARG A 1 69 ? -2.286 -4.895 2.864 1.00 83.25 69 ARG A O 1
ATOM 578 N N . ARG A 1 70 ? -3.184 -4.123 0.960 1.00 82.88 70 ARG A N 1
ATOM 579 C CA . ARG A 1 70 ? -4.159 -5.199 0.710 1.00 82.88 70 ARG A CA 1
ATOM 580 C C . ARG A 1 70 ? -3.740 -6.007 -0.523 1.00 82.88 70 ARG A C 1
ATOM 582 O O . ARG A 1 70 ? -2.927 -5.512 -1.300 1.00 82.88 70 ARG A O 1
ATOM 589 N N . ASN A 1 71 ? -4.334 -7.184 -0.739 1.00 88.19 71 ASN A N 1
ATOM 590 C CA . ASN A 1 71 ? -4.108 -8.060 -1.908 1.00 88.19 71 ASN A CA 1
ATOM 591 C C . ASN A 1 71 ? -4.710 -7.483 -3.210 1.00 88.19 71 ASN A C 1
ATOM 593 O O . ASN A 1 71 ? -5.468 -8.147 -3.907 1.00 88.19 71 ASN A O 1
ATOM 597 N N . GLN A 1 72 ? -4.432 -6.215 -3.518 1.00 88.56 72 GLN A N 1
ATOM 598 C CA . GLN A 1 72 ? -5.026 -5.507 -4.656 1.00 88.56 72 GLN A CA 1
ATOM 599 C C . GLN A 1 72 ? -4.525 -6.045 -5.999 1.00 88.56 72 GLN A C 1
ATOM 601 O O . GLN A 1 72 ? -5.244 -5.957 -6.985 1.00 88.56 72 GLN A O 1
ATOM 606 N N . PHE A 1 73 ? -3.326 -6.632 -6.048 1.00 92.19 73 PHE A N 1
ATOM 607 C CA . PHE A 1 73 ? -2.758 -7.189 -7.280 1.00 92.19 73 PHE A CA 1
ATOM 608 C C . PHE A 1 73 ? -3.215 -8.626 -7.564 1.00 92.19 73 PHE A C 1
ATOM 610 O O . PHE A 1 73 ? -2.746 -9.241 -8.526 1.00 92.19 73 PHE A O 1
ATOM 617 N N . HIS A 1 74 ? -4.103 -9.169 -6.726 1.00 91.94 74 HIS A N 1
ATOM 618 C CA . HIS A 1 74 ? -4.839 -10.392 -7.028 1.00 91.94 74 HIS A CA 1
ATOM 619 C C . HIS A 1 74 ? -5.799 -10.174 -8.207 1.00 91.94 74 HIS A C 1
ATOM 621 O O . HIS A 1 74 ? -5.924 -11.036 -9.072 1.00 91.94 74 HIS A O 1
ATOM 627 N N . ASP A 1 75 ? -6.427 -8.996 -8.265 1.00 94.00 75 ASP A N 1
ATOM 628 C CA . ASP A 1 75 ? -7.332 -8.616 -9.344 1.00 94.00 75 ASP A CA 1
ATOM 629 C C . ASP A 1 75 ? -6.533 -8.243 -10.615 1.00 94.00 75 ASP A C 1
ATOM 631 O O . ASP A 1 75 ? -5.717 -7.306 -10.585 1.00 94.00 75 ASP A O 1
ATOM 635 N N . PRO A 1 76 ? -6.737 -8.952 -11.744 1.00 93.69 76 PRO A N 1
ATOM 636 C CA . PRO A 1 76 ? -6.028 -8.674 -12.990 1.00 93.69 76 PRO A CA 1
ATOM 637 C C . PRO A 1 76 ? -6.335 -7.282 -13.560 1.00 93.69 76 PRO A C 1
ATOM 639 O O . PRO A 1 76 ? -5.469 -6.695 -14.218 1.00 93.69 76 PRO A O 1
ATOM 642 N N . ASP A 1 77 ? -7.518 -6.720 -13.301 1.00 95.81 77 ASP A N 1
ATOM 643 C CA . ASP A 1 77 ? -7.877 -5.392 -13.799 1.00 95.81 77 ASP A CA 1
ATOM 644 C C . ASP A 1 77 ? -7.088 -4.296 -13.087 1.00 95.81 77 ASP A C 1
ATOM 646 O O . ASP A 1 77 ? -6.551 -3.383 -13.728 1.00 95.81 77 ASP A O 1
ATOM 650 N N . VAL A 1 78 ? -6.929 -4.431 -11.769 1.00 93.75 78 VAL A N 1
ATOM 651 C CA . VAL A 1 78 ? -6.087 -3.538 -10.968 1.00 93.75 78 VAL A CA 1
ATOM 652 C C . VAL A 1 78 ? -4.627 -3.667 -11.390 1.00 93.75 78 VAL A C 1
ATOM 654 O O . VAL A 1 78 ? -3.963 -2.654 -11.608 1.00 93.75 78 VAL A O 1
ATOM 657 N N . LEU A 1 79 ? -4.131 -4.894 -11.577 1.00 94.50 79 LEU A N 1
ATOM 658 C CA . LEU A 1 79 ? -2.762 -5.133 -12.039 1.00 94.50 79 LEU A CA 1
ATOM 659 C C . LEU A 1 79 ? -2.490 -4.447 -13.386 1.00 94.50 79 LEU A C 1
ATOM 661 O O . LEU A 1 79 ? -1.466 -3.778 -13.550 1.00 94.50 79 LEU A O 1
ATOM 665 N N . ARG A 1 80 ? -3.419 -4.568 -14.340 1.00 95.00 80 ARG A N 1
ATOM 666 C CA . ARG A 1 80 ? -3.318 -3.921 -15.653 1.00 95.00 80 ARG A CA 1
ATOM 667 C C . ARG A 1 80 ? -3.294 -2.401 -15.530 1.00 95.00 80 ARG A C 1
ATOM 669 O O . ARG A 1 80 ? -2.448 -1.761 -16.154 1.00 95.00 80 ARG A O 1
ATOM 676 N N . LYS A 1 81 ? -4.170 -1.829 -14.701 1.00 94.50 81 LYS A N 1
ATOM 677 C CA . LYS A 1 81 ? -4.207 -0.386 -14.436 1.00 94.50 81 LYS A CA 1
ATOM 678 C C . LYS A 1 81 ? -2.885 0.110 -13.847 1.00 94.50 81 LYS A C 1
ATOM 680 O O . LYS A 1 81 ? -2.321 1.085 -14.335 1.00 94.50 81 LYS A O 1
ATOM 685 N N . VAL A 1 82 ? -2.349 -0.596 -12.854 1.00 93.94 82 VAL A N 1
ATOM 686 C CA . VAL A 1 82 ? -1.054 -0.278 -12.237 1.00 93.94 82 VAL A CA 1
ATOM 687 C C . VAL A 1 82 ? 0.064 -0.311 -13.274 1.00 93.94 82 VAL A C 1
ATOM 689 O O . VAL A 1 82 ? 0.862 0.617 -13.338 1.00 93.94 82 VAL A O 1
ATOM 692 N N . CYS A 1 83 ? 0.104 -1.335 -14.129 1.00 93.62 83 CYS A N 1
ATOM 693 C CA . CYS A 1 83 ? 1.110 -1.422 -15.185 1.00 93.62 83 CYS A CA 1
ATOM 694 C C . CYS A 1 83 ? 1.018 -0.250 -16.170 1.00 93.62 83 CYS A C 1
ATOM 696 O O . CYS A 1 83 ? 2.048 0.272 -16.583 1.00 93.62 83 CYS A O 1
ATOM 698 N N . GLN A 1 84 ? -0.193 0.192 -16.524 1.00 93.31 84 GLN A N 1
ATOM 699 C CA . GLN A 1 84 ? -0.398 1.355 -17.392 1.00 93.31 84 GLN A CA 1
ATOM 700 C C . GLN A 1 84 ? 0.068 2.658 -16.737 1.00 93.31 84 GLN A C 1
ATOM 702 O O . GLN A 1 84 ? 0.700 3.477 -17.398 1.00 93.31 84 GLN A O 1
ATOM 707 N N . GLU A 1 85 ? -0.220 2.849 -15.449 1.00 92.19 85 GLU A N 1
ATOM 708 C CA . GLU A 1 85 ? 0.255 4.011 -14.694 1.00 92.19 85 GLU A CA 1
ATOM 709 C C . GLU A 1 85 ? 1.786 4.021 -14.588 1.00 92.19 85 GLU A C 1
ATOM 711 O O . GLU A 1 85 ? 2.419 5.033 -14.867 1.00 92.19 85 GLU A O 1
ATOM 716 N N . GLU A 1 86 ? 2.400 2.889 -14.233 1.00 92.19 86 GLU A N 1
ATOM 717 C CA . GLU A 1 86 ? 3.856 2.779 -14.093 1.00 92.19 86 GLU A CA 1
ATOM 718 C C . GLU A 1 86 ? 4.581 2.899 -15.446 1.00 92.19 86 GLU A C 1
ATOM 720 O O . GLU A 1 86 ? 5.665 3.486 -15.526 1.00 92.19 86 GLU A O 1
ATOM 725 N N . ALA A 1 87 ? 3.955 2.448 -16.537 1.00 90.44 87 ALA A N 1
ATOM 726 C CA . ALA A 1 87 ? 4.478 2.627 -17.888 1.00 90.44 87 ALA A CA 1
ATOM 727 C C . ALA A 1 87 ? 4.628 4.110 -18.277 1.00 90.44 87 ALA A C 1
ATOM 729 O O . ALA A 1 87 ? 5.536 4.435 -19.044 1.00 90.44 87 ALA A O 1
ATOM 730 N N . GLN A 1 88 ? 3.830 5.026 -17.704 1.00 89.44 88 GLN A N 1
ATOM 731 C CA . GLN A 1 88 ? 3.999 6.477 -17.910 1.00 89.44 88 GLN A CA 1
ATOM 732 C C . GLN A 1 88 ? 5.361 6.975 -17.404 1.00 89.44 88 GLN A C 1
ATOM 734 O O . GLN A 1 88 ? 5.929 7.907 -17.967 1.00 89.44 88 GLN A O 1
ATOM 739 N N . GLY A 1 89 ? 5.904 6.337 -16.364 1.00 87.38 89 GLY A N 1
ATOM 740 C CA . GLY A 1 89 ? 7.238 6.602 -15.821 1.00 87.38 89 GLY A CA 1
ATOM 741 C C . GLY A 1 89 ? 8.368 5.832 -16.506 1.00 87.38 89 GLY A C 1
ATOM 742 O O . GLY A 1 89 ? 9.516 5.905 -16.052 1.00 87.38 89 GLY A O 1
ATOM 743 N N . GLY A 1 90 ? 8.055 5.063 -17.554 1.00 89.19 90 GLY A N 1
ATOM 744 C CA . GLY A 1 90 ? 8.991 4.161 -18.224 1.00 89.19 90 GLY A CA 1
ATOM 745 C C . GLY A 1 90 ? 9.287 2.877 -17.454 1.00 89.19 90 GLY A C 1
ATOM 746 O O . GLY A 1 90 ? 10.277 2.208 -17.752 1.00 89.19 90 GLY A O 1
ATOM 747 N N . TRP A 1 91 ? 8.482 2.545 -16.446 1.00 93.44 91 TRP A N 1
ATOM 748 C CA . TRP A 1 91 ? 8.639 1.312 -15.687 1.00 93.44 91 TRP A CA 1
ATOM 749 C C . TRP A 1 91 ? 7.968 0.147 -16.406 1.00 93.44 91 TRP A C 1
ATOM 751 O O . TRP A 1 91 ? 6.842 0.245 -16.886 1.00 93.44 91 TRP A O 1
ATOM 761 N N . ILE A 1 92 ? 8.670 -0.980 -16.454 1.00 92.56 92 ILE A N 1
ATOM 762 C CA . ILE A 1 92 ? 8.210 -2.214 -17.084 1.00 92.56 92 ILE A CA 1
ATOM 763 C C . ILE A 1 92 ? 8.088 -3.266 -15.990 1.00 92.56 92 ILE A C 1
ATOM 765 O O . ILE A 1 92 ? 9.024 -3.447 -15.205 1.00 92.56 92 ILE A O 1
ATOM 769 N N . LEU A 1 93 ? 6.943 -3.952 -15.921 1.00 94.06 93 LEU A N 1
ATOM 770 C CA . LEU A 1 93 ? 6.751 -5.042 -14.968 1.00 94.06 93 LEU A CA 1
ATOM 771 C C . LEU A 1 93 ? 7.812 -6.116 -15.229 1.00 94.06 93 LEU A C 1
ATOM 773 O O . LEU A 1 93 ? 7.945 -6.616 -16.345 1.00 94.06 93 LEU A O 1
ATOM 777 N N . PHE A 1 94 ? 8.599 -6.424 -14.204 1.00 91.62 94 PHE A N 1
ATOM 778 C CA . PHE A 1 94 ? 9.634 -7.446 -14.272 1.00 91.62 94 PHE A CA 1
ATOM 779 C C . PHE A 1 94 ? 9.124 -8.762 -13.699 1.00 91.62 94 PHE A C 1
ATOM 781 O O . PHE A 1 94 ? 9.247 -9.796 -14.345 1.00 91.62 94 PHE A O 1
ATOM 788 N N . GLU A 1 95 ? 8.532 -8.705 -12.508 1.00 90.56 95 GLU A N 1
ATOM 789 C CA . GLU A 1 95 ? 8.100 -9.882 -11.764 1.00 90.56 95 GLU A CA 1
ATOM 790 C C . GLU A 1 95 ? 6.961 -9.509 -10.809 1.00 90.56 95 GLU A C 1
ATOM 792 O O . GLU A 1 95 ? 6.977 -8.442 -10.188 1.00 90.56 95 GLU A O 1
ATOM 797 N N . LYS A 1 96 ? 5.969 -10.391 -10.677 1.00 92.31 96 LYS A N 1
ATOM 798 C CA . LYS A 1 96 ? 4.968 -10.316 -9.610 1.00 92.31 96 LYS A CA 1
ATOM 799 C C . LYS A 1 96 ? 5.480 -11.174 -8.456 1.00 92.31 96 LYS A C 1
ATOM 801 O O . LYS A 1 96 ? 5.506 -12.389 -8.591 1.00 92.31 96 LYS A O 1
ATOM 806 N N . LEU A 1 97 ? 5.908 -10.530 -7.370 1.00 88.31 97 LEU A N 1
ATOM 807 C CA . LEU A 1 97 ? 6.414 -11.230 -6.187 1.00 88.31 97 LEU A CA 1
ATOM 808 C C . LEU A 1 97 ? 5.257 -11.916 -5.461 1.00 88.31 97 LEU A C 1
ATOM 810 O O . LEU A 1 97 ? 5.304 -13.115 -5.247 1.00 88.31 97 LEU A O 1
ATOM 814 N N . ASP A 1 98 ? 4.194 -11.156 -5.177 1.00 88.50 98 ASP A N 1
ATOM 815 C CA . ASP A 1 98 ? 2.971 -11.638 -4.527 1.00 88.50 98 ASP A CA 1
ATOM 816 C C . ASP A 1 98 ? 1.754 -10.815 -4.981 1.00 88.50 98 ASP A C 1
ATOM 818 O O . ASP A 1 98 ? 1.871 -9.822 -5.704 1.00 88.50 98 ASP A O 1
ATOM 822 N N . ASP A 1 99 ? 0.571 -11.130 -4.449 1.00 92.19 99 ASP A N 1
ATOM 823 C CA . ASP A 1 99 ? -0.656 -10.331 -4.616 1.00 92.19 99 ASP A CA 1
ATOM 824 C C . ASP A 1 99 ? -0.604 -8.935 -3.954 1.00 92.19 99 ASP A C 1
ATOM 826 O O . ASP A 1 99 ? -1.537 -8.138 -4.096 1.00 92.19 99 ASP A O 1
ATOM 830 N N . ARG A 1 100 ? 0.489 -8.618 -3.247 1.00 90.25 100 ARG A N 1
ATOM 831 C CA . ARG A 1 100 ? 0.751 -7.312 -2.615 1.00 90.25 100 ARG A CA 1
ATOM 832 C C . ARG A 1 100 ? 1.983 -6.587 -3.134 1.00 90.25 100 ARG A C 1
ATOM 834 O O . ARG A 1 100 ? 2.202 -5.437 -2.759 1.00 90.25 100 ARG A O 1
ATOM 841 N N . ARG A 1 101 ? 2.831 -7.243 -3.929 1.00 90.69 101 ARG A N 1
ATOM 842 C CA . ARG A 1 101 ? 4.155 -6.721 -4.282 1.00 90.69 101 ARG A CA 1
ATOM 843 C C . ARG A 1 101 ? 4.458 -6.975 -5.748 1.00 90.69 101 ARG A C 1
ATOM 845 O O . ARG A 1 101 ? 4.482 -8.116 -6.204 1.00 90.69 101 ARG A O 1
ATOM 852 N N . LEU A 1 102 ? 4.731 -5.899 -6.473 1.00 93.25 102 LEU A N 1
ATOM 853 C CA . LEU A 1 102 ? 5.122 -5.939 -7.877 1.00 93.25 102 LEU A CA 1
ATOM 854 C C . LEU A 1 102 ? 6.515 -5.354 -8.028 1.00 93.25 102 LEU A C 1
ATOM 856 O O . LEU A 1 102 ? 6.810 -4.286 -7.493 1.00 93.25 102 LEU A O 1
ATOM 860 N N . ARG A 1 103 ? 7.367 -6.038 -8.782 1.00 91.44 103 ARG A N 1
ATOM 861 C CA . ARG A 1 103 ? 8.716 -5.585 -9.093 1.00 91.44 103 ARG A CA 1
ATOM 862 C C . ARG A 1 103 ? 8.748 -5.047 -10.515 1.00 91.44 103 ARG A C 1
ATOM 864 O O . ARG A 1 103 ? 8.386 -5.734 -11.469 1.00 91.44 103 ARG A O 1
ATOM 871 N N . PHE A 1 104 ? 9.228 -3.822 -10.651 1.00 93.62 104 PHE A N 1
ATOM 872 C CA . PHE A 1 104 ? 9.399 -3.123 -11.915 1.00 93.62 104 PHE A CA 1
ATOM 873 C C . PHE A 1 104 ? 10.879 -2.900 -12.207 1.00 93.62 104 PHE A C 1
ATOM 875 O O . PHE A 1 104 ? 11.695 -2.754 -11.294 1.00 93.62 104 PHE A O 1
ATOM 882 N N . LYS A 1 105 ? 11.212 -2.837 -13.496 1.00 91.62 105 LYS A N 1
ATOM 883 C CA . LYS A 1 105 ? 12.529 -2.449 -13.998 1.00 91.62 105 LYS A CA 1
ATOM 884 C C . LYS A 1 105 ? 12.410 -1.301 -14.991 1.00 91.62 105 LYS A C 1
ATOM 886 O O . LYS A 1 105 ? 11.432 -1.216 -15.733 1.00 91.62 105 LYS A O 1
ATOM 891 N N . ARG A 1 106 ? 13.424 -0.446 -15.045 1.00 90.19 106 ARG A N 1
ATOM 892 C CA . ARG A 1 106 ? 13.529 0.655 -16.007 1.00 90.19 106 ARG A CA 1
ATOM 893 C C . ARG A 1 106 ? 14.981 0.833 -16.437 1.00 90.19 106 ARG A C 1
ATOM 895 O O . ARG A 1 106 ? 15.856 0.828 -15.580 1.00 90.19 106 ARG A O 1
ATOM 902 N N . PRO A 1 107 ? 15.286 1.008 -17.728 1.00 87.19 107 PRO A N 1
ATOM 903 C CA . PRO A 1 107 ? 16.646 1.320 -18.141 1.00 87.19 107 PRO A CA 1
ATOM 904 C C . PRO A 1 107 ? 16.995 2.766 -17.755 1.00 87.19 107 PRO A C 1
ATOM 906 O O . PRO A 1 107 ? 16.214 3.687 -17.994 1.00 87.19 107 PRO A O 1
ATOM 909 N N . MET A 1 108 ? 18.191 2.987 -17.208 1.00 80.50 108 MET A N 1
ATOM 910 C CA . MET A 1 108 ? 18.673 4.302 -16.759 1.00 80.50 108 MET A CA 1
ATOM 911 C C . MET A 1 108 ? 18.643 5.350 -17.878 1.00 80.50 108 MET A C 1
ATOM 913 O O . MET A 1 108 ? 18.337 6.509 -17.626 1.00 80.50 108 MET A O 1
ATOM 917 N N . ALA A 1 109 ? 18.860 4.945 -19.132 1.00 80.88 109 ALA A N 1
ATOM 918 C CA . ALA A 1 109 ? 18.804 5.841 -20.289 1.00 80.88 109 ALA A CA 1
ATOM 919 C C . ALA A 1 109 ? 17.405 6.435 -20.562 1.00 80.88 109 ALA A C 1
ATOM 921 O O . ALA A 1 109 ? 17.298 7.451 -21.247 1.00 80.88 109 ALA A O 1
ATOM 922 N N . LEU A 1 110 ? 16.329 5.807 -20.066 1.00 79.44 110 LEU A N 1
ATOM 923 C CA . LEU A 1 110 ? 14.964 6.330 -20.198 1.00 79.44 110 LEU A CA 1
ATOM 924 C C . LEU A 1 110 ? 14.604 7.339 -19.105 1.00 79.44 110 LEU A C 1
ATOM 926 O O . LEU A 1 110 ? 13.652 8.094 -19.287 1.00 79.44 110 LEU A O 1
ATOM 930 N N . ARG A 1 111 ? 15.375 7.395 -18.013 1.00 78.12 111 ARG A N 1
ATOM 931 C CA . ARG A 1 111 ? 15.118 8.294 -16.881 1.00 78.12 111 ARG A CA 1
ATOM 932 C C . ARG A 1 111 ? 15.073 9.762 -17.295 1.00 78.12 111 ARG A C 1
ATOM 934 O O . ARG A 1 111 ? 14.216 10.496 -16.827 1.00 78.12 111 ARG A O 1
ATOM 941 N N . GLU A 1 112 ? 15.993 10.178 -18.159 1.00 76.44 112 GLU A N 1
ATOM 942 C CA . GLU A 1 112 ? 16.101 11.572 -18.608 1.00 76.44 112 GLU A CA 1
ATOM 943 C C . GLU A 1 112 ? 15.183 11.878 -19.798 1.00 76.44 112 GLU A C 1
ATOM 945 O O . GLU A 1 112 ? 14.798 13.025 -20.017 1.00 76.44 112 GLU A O 1
ATOM 950 N N . LYS A 1 113 ? 14.818 10.850 -20.574 1.00 79.44 113 LYS A N 1
ATOM 951 C CA . LYS A 1 113 ? 14.032 10.996 -21.807 1.00 79.44 113 LYS A CA 1
ATOM 952 C C . LYS A 1 113 ? 12.532 11.070 -21.544 1.00 79.44 113 LYS A C 1
ATOM 954 O O . LYS A 1 113 ? 11.819 11.745 -22.281 1.00 79.44 113 LYS A O 1
ATOM 959 N N . ILE A 1 114 ? 12.047 10.371 -20.519 1.00 80.12 114 ILE A N 1
ATOM 960 C CA . ILE A 1 114 ? 10.624 10.312 -20.188 1.00 80.12 114 ILE A CA 1
ATOM 961 C C . ILE A 1 114 ? 10.327 11.375 -19.134 1.00 80.12 114 ILE A C 1
ATOM 963 O O . ILE A 1 114 ? 10.687 11.225 -17.968 1.00 80.12 114 ILE A O 1
ATOM 967 N N . LYS A 1 115 ? 9.650 12.453 -19.541 1.00 76.62 115 LYS A N 1
ATOM 968 C CA . LYS A 1 115 ? 9.079 13.419 -18.598 1.00 76.62 115 LYS A CA 1
ATOM 969 C C . LYS A 1 115 ? 7.753 12.858 -18.069 1.00 76.62 115 LYS A C 1
ATOM 971 O O . LYS A 1 115 ? 6.838 12.681 -18.873 1.00 76.62 115 LYS A O 1
ATOM 976 N N . PRO A 1 116 ? 7.638 12.559 -16.763 1.00 77.75 116 PRO A N 1
ATOM 977 C CA . PRO A 1 116 ? 6.386 12.079 -16.193 1.00 77.75 116 PRO A CA 1
ATOM 978 C C . PRO A 1 116 ? 5.291 13.146 -16.303 1.00 77.75 116 PRO A C 1
ATOM 980 O O . PRO A 1 116 ? 5.570 14.344 -16.398 1.00 77.75 116 PRO A O 1
ATOM 983 N N . SER A 1 117 ? 4.033 12.706 -16.277 1.00 79.12 117 SER A N 1
ATOM 984 C CA . SER A 1 117 ? 2.894 13.616 -16.163 1.00 79.12 117 SER A CA 1
ATOM 985 C C . SER A 1 117 ? 2.938 14.332 -14.805 1.00 79.12 117 SER A C 1
ATOM 987 O O . SER A 1 117 ? 3.437 13.786 -13.824 1.00 79.12 117 SER A O 1
ATOM 989 N N . ALA A 1 118 ? 2.414 15.559 -14.726 1.00 76.94 118 ALA A N 1
ATOM 990 C CA . ALA A 1 118 ? 2.533 16.402 -13.527 1.00 76.94 118 ALA A CA 1
ATOM 991 C C . ALA A 1 118 ? 1.932 15.783 -12.244 1.00 76.94 118 ALA A C 1
ATOM 993 O O . ALA A 1 118 ? 2.310 16.172 -11.145 1.00 76.94 118 ALA A O 1
ATOM 994 N N . ASN A 1 119 ? 1.026 14.809 -12.383 1.00 83.31 119 ASN A N 1
ATOM 995 C CA . ASN A 1 119 ? 0.337 14.138 -11.275 1.00 83.31 119 ASN A CA 1
ATOM 996 C C . ASN A 1 119 ? 0.898 12.741 -10.956 1.00 83.31 119 ASN A C 1
ATOM 998 O O . ASN A 1 119 ? 0.324 12.027 -10.133 1.00 83.31 119 ASN A O 1
ATOM 1002 N N . TYR A 1 120 ? 1.973 12.318 -11.622 1.00 86.31 120 TYR A N 1
ATOM 1003 C CA . TYR A 1 120 ? 2.557 10.994 -11.445 1.00 86.31 120 TYR A CA 1
ATOM 1004 C C . TYR A 1 120 ? 3.930 11.097 -10.784 1.00 86.31 120 TYR A C 1
ATOM 1006 O O . TYR A 1 120 ? 4.841 11.733 -11.309 1.00 86.31 120 TYR A O 1
ATOM 1014 N N . ASP A 1 121 ? 4.080 10.417 -9.649 1.00 87.81 121 ASP A N 1
ATOM 1015 C CA . ASP A 1 121 ? 5.362 10.243 -8.971 1.00 87.81 121 ASP A CA 1
ATOM 1016 C C . ASP A 1 121 ? 6.049 8.941 -9.444 1.00 87.81 121 ASP A C 1
ATOM 1018 O O . ASP A 1 121 ? 5.585 7.842 -9.106 1.00 87.81 121 ASP A O 1
ATOM 1022 N N . PRO A 1 122 ? 7.179 9.025 -10.182 1.00 86.25 122 PRO A N 1
ATOM 1023 C CA . PRO A 1 122 ? 7.912 7.852 -10.656 1.00 86.25 122 PRO A CA 1
ATOM 1024 C C . PRO A 1 122 ? 8.467 6.969 -9.541 1.00 86.25 122 PRO A C 1
ATOM 1026 O O . PRO A 1 122 ? 8.655 5.769 -9.759 1.00 86.25 122 PRO A O 1
ATOM 1029 N N . TYR A 1 123 ? 8.730 7.530 -8.362 1.00 87.56 123 TYR A N 1
ATOM 1030 C CA . TYR A 1 123 ? 9.387 6.835 -7.258 1.00 87.56 123 TYR A CA 1
ATOM 1031 C C . TYR A 1 123 ? 8.413 6.386 -6.161 1.00 87.56 123 TYR A C 1
ATOM 1033 O O . TYR A 1 123 ? 8.851 5.862 -5.138 1.00 87.56 123 TYR A O 1
ATOM 1041 N N . ARG A 1 124 ? 7.094 6.481 -6.396 1.00 89.56 124 ARG A N 1
ATOM 1042 C CA . ARG A 1 124 ? 6.074 6.017 -5.441 1.00 89.56 124 ARG A CA 1
ATOM 1043 C C . ARG A 1 124 ? 6.274 4.543 -5.067 1.00 89.56 124 ARG A C 1
ATOM 1045 O O . ARG A 1 124 ? 6.249 3.675 -5.931 1.00 89.56 124 ARG A O 1
ATOM 1052 N N . SER A 1 125 ? 6.427 4.227 -3.790 1.00 87.88 125 SER A N 1
ATOM 1053 C CA . SER A 1 125 ? 6.621 2.843 -3.323 1.00 87.88 125 SER A CA 1
ATOM 1054 C C . SER A 1 125 ? 5.318 2.134 -2.940 1.00 87.88 125 SER A C 1
ATOM 1056 O O . SER A 1 125 ? 5.312 0.917 -2.768 1.00 87.88 125 SER A O 1
ATOM 1058 N N . TYR A 1 126 ? 4.202 2.866 -2.854 1.00 89.62 126 TYR A N 1
ATOM 1059 C CA . TYR A 1 126 ? 2.915 2.339 -2.398 1.00 89.62 126 TYR A CA 1
ATOM 1060 C C . TYR A 1 126 ? 1.774 2.630 -3.374 1.00 89.62 126 TYR A C 1
ATOM 1062 O O . TYR A 1 126 ? 1.655 3.740 -3.891 1.00 89.62 126 TYR A O 1
ATOM 1070 N N . TYR A 1 127 ? 0.913 1.631 -3.571 1.00 89.25 127 TYR A N 1
ATOM 1071 C CA . TYR A 1 127 ? -0.309 1.707 -4.364 1.00 89.25 127 TYR A CA 1
ATOM 1072 C C . TYR A 1 127 ? -1.566 1.606 -3.493 1.00 89.25 127 TYR A C 1
ATOM 1074 O O . TYR A 1 127 ? -1.698 0.721 -2.639 1.00 89.25 127 TYR A O 1
ATOM 1082 N N . GLY A 1 128 ? -2.524 2.488 -3.776 1.00 84.88 128 GLY A N 1
ATOM 1083 C CA . GLY A 1 128 ? -3.806 2.571 -3.085 1.00 84.88 128 GLY A CA 1
ATOM 1084 C C . GLY A 1 128 ? -3.801 3.524 -1.891 1.00 84.88 128 GLY A C 1
ATOM 1085 O O . GLY A 1 128 ? -2.799 4.155 -1.553 1.00 84.88 128 GLY A O 1
ATOM 1086 N N . SER A 1 129 ? -4.969 3.651 -1.268 1.00 74.50 129 SER A N 1
ATOM 1087 C CA . SER A 1 129 ? -5.160 4.558 -0.141 1.00 74.50 129 SER A CA 1
ATOM 1088 C C . SER A 1 129 ? -4.459 4.037 1.113 1.00 74.50 129 SER A C 1
ATOM 1090 O O . SER A 1 129 ? -4.628 2.880 1.498 1.00 74.50 129 SER A O 1
ATOM 1092 N N . ARG A 1 130 ? -3.712 4.922 1.779 1.00 65.88 130 ARG A N 1
ATOM 1093 C CA . ARG A 1 130 ? -3.185 4.689 3.132 1.00 65.88 130 ARG A CA 1
ATOM 1094 C C . ARG A 1 130 ? -4.239 4.925 4.216 1.00 65.88 130 ARG A C 1
ATOM 1096 O O . ARG A 1 130 ? -3.927 4.762 5.386 1.00 65.88 130 ARG A O 1
ATOM 1103 N N . PHE A 1 131 ? -5.455 5.328 3.841 1.00 62.62 131 PHE A N 1
ATOM 1104 C CA . PHE A 1 131 ? -6.480 5.725 4.795 1.00 62.62 131 PHE A CA 1
ATOM 1105 C C . PHE A 1 131 ? -6.993 4.516 5.581 1.00 62.62 131 PHE A C 1
ATOM 1107 O O . PHE A 1 131 ? -7.676 3.634 5.055 1.00 62.62 131 PHE A O 1
ATOM 1114 N N . GLU A 1 132 ? -6.636 4.486 6.856 1.00 66.31 132 GLU A N 1
ATOM 1115 C CA . GLU A 1 132 ? -7.089 3.497 7.820 1.00 66.31 132 GLU A CA 1
ATOM 1116 C C . GLU A 1 132 ? -8.421 3.949 8.410 1.00 66.31 132 GLU A C 1
ATOM 1118 O O . GLU A 1 132 ? -8.471 4.588 9.454 1.00 66.31 132 GLU A O 1
ATOM 1123 N N . TRP A 1 133 ? -9.535 3.614 7.762 1.00 69.19 133 TRP A N 1
ATOM 1124 C CA . TRP A 1 133 ? -10.855 3.825 8.375 1.00 69.19 133 TRP A CA 1
ATOM 1125 C C . TRP A 1 133 ? -10.986 3.128 9.738 1.00 69.19 133 TRP A C 1
ATOM 1127 O O . TRP A 1 133 ? -11.700 3.613 10.611 1.00 69.19 133 TRP A O 1
ATOM 1137 N N . GLU A 1 134 ? -10.233 2.046 9.936 1.00 70.44 134 GLU A N 1
ATOM 1138 C CA . GLU A 1 134 ? -10.116 1.331 11.207 1.00 70.44 134 GLU A CA 1
ATOM 1139 C C . GLU A 1 134 ? -9.579 2.225 12.334 1.00 70.44 134 GLU A C 1
ATOM 1141 O O . GLU A 1 134 ? -10.112 2.202 13.444 1.00 70.44 134 GLU A O 1
ATOM 1146 N N . SER A 1 135 ? -8.576 3.070 12.060 1.00 71.69 135 SER A N 1
ATOM 1147 C CA . SER A 1 135 ? -8.030 3.962 13.088 1.00 71.69 135 SER A CA 1
ATOM 1148 C C . SER A 1 135 ? -9.051 5.034 13.466 1.00 71.69 135 SER A C 1
ATOM 1150 O O . SER A 1 135 ? -9.260 5.301 14.649 1.00 71.69 135 SER A O 1
ATOM 1152 N N . LEU A 1 136 ? -9.785 5.563 12.484 1.00 80.69 136 LEU A N 1
ATOM 1153 C CA . LEU A 1 136 ? -10.848 6.540 12.713 1.00 80.69 136 LEU A CA 1
ATOM 1154 C C . LEU A 1 136 ? -11.987 5.943 13.558 1.00 80.69 136 LEU A C 1
ATOM 1156 O O . LEU A 1 136 ? -12.397 6.551 14.549 1.00 80.69 136 LEU A O 1
ATOM 1160 N N . LEU A 1 137 ? -12.456 4.736 13.226 1.00 84.00 137 LEU A N 1
ATOM 1161 C CA . LEU A 1 137 ? -13.467 4.021 14.015 1.00 84.00 137 LEU A CA 1
ATOM 1162 C C . LEU A 1 137 ? -13.001 3.777 15.452 1.00 84.00 137 LEU A C 1
ATOM 1164 O O . LEU A 1 137 ? -13.785 3.934 16.390 1.00 84.00 137 LEU A O 1
ATOM 1168 N N . SER A 1 138 ? -11.722 3.457 15.637 1.00 78.50 138 SER A N 1
ATOM 1169 C CA . SER A 1 138 ? -11.172 3.232 16.967 1.00 78.50 138 SER A CA 1
ATOM 1170 C C . SER A 1 138 ? -11.147 4.485 17.843 1.00 78.50 138 SER A C 1
ATOM 1172 O O . SER A 1 138 ? -11.511 4.427 19.018 1.00 78.50 138 SER A O 1
ATOM 1174 N N . VAL A 1 139 ? -10.805 5.640 17.264 1.00 84.19 139 VAL A N 1
ATOM 1175 C CA . VAL A 1 139 ? -10.819 6.931 17.963 1.00 84.19 139 VAL A CA 1
ATOM 1176 C C . VAL A 1 139 ? -12.245 7.302 18.361 1.00 84.19 139 VAL A C 1
ATOM 1178 O O . VAL A 1 139 ? -12.471 7.745 19.486 1.00 84.19 139 VAL A O 1
ATOM 1181 N N . ILE A 1 140 ? -13.224 7.069 17.480 1.00 87.44 140 ILE A N 1
ATOM 1182 C CA . ILE A 1 140 ? -14.643 7.278 17.801 1.00 87.44 140 ILE A CA 1
ATOM 1183 C C . ILE A 1 140 ? -15.073 6.374 18.960 1.00 87.44 140 ILE A C 1
ATOM 1185 O O . ILE A 1 140 ? -15.712 6.853 19.896 1.00 87.44 140 ILE A O 1
ATOM 1189 N N . LEU A 1 141 ? -14.710 5.088 18.936 1.00 86.38 141 LEU A N 1
ATOM 1190 C CA . LEU A 1 141 ? -15.050 4.147 20.005 1.00 86.38 141 LEU A CA 1
ATOM 1191 C C . LEU A 1 141 ? -14.441 4.569 21.352 1.00 86.38 141 LEU A C 1
ATOM 1193 O O . LEU A 1 141 ? -15.135 4.548 22.369 1.00 86.38 141 LEU A O 1
ATOM 1197 N N . LEU A 1 142 ? -13.179 5.010 21.356 1.00 83.00 142 LEU A N 1
ATOM 1198 C CA . LEU A 1 142 ? -12.498 5.531 22.544 1.00 83.00 142 LEU A CA 1
ATOM 1199 C C . LEU A 1 142 ? -13.208 6.782 23.092 1.00 83.00 142 LEU A C 1
ATOM 1201 O O . LEU A 1 142 ? -13.490 6.871 24.287 1.00 83.00 142 LEU A O 1
ATOM 1205 N N . MET A 1 143 ? -13.552 7.726 22.211 1.00 84.88 143 MET A N 1
ATOM 1206 C CA . MET A 1 143 ? -14.285 8.945 22.568 1.00 84.88 143 MET A CA 1
ATOM 1207 C C . MET A 1 143 ? -15.670 8.633 23.142 1.00 84.88 143 MET A C 1
ATOM 1209 O O . MET A 1 143 ? -16.082 9.244 24.130 1.00 84.88 143 MET A O 1
ATOM 1213 N N . MET A 1 144 ? -16.378 7.660 22.567 1.00 85.44 144 MET A N 1
ATOM 1214 C CA . MET A 1 144 ? -17.669 7.195 23.073 1.00 85.44 144 MET A CA 1
ATOM 1215 C C . MET A 1 144 ? -17.524 6.572 24.462 1.00 85.44 144 MET A C 1
ATOM 1217 O O . MET A 1 144 ? -18.269 6.945 25.364 1.00 85.44 144 MET A O 1
ATOM 1221 N N . MET A 1 145 ? -16.535 5.698 24.669 1.00 81.75 145 MET A N 1
ATOM 1222 C CA . MET A 1 145 ? -16.274 5.088 25.978 1.00 81.75 145 MET A CA 1
ATOM 1223 C C . MET A 1 145 ? -15.900 6.110 27.055 1.00 81.75 145 MET A C 1
ATOM 1225 O O . MET A 1 145 ? -16.279 5.931 28.208 1.00 81.75 145 MET A O 1
ATOM 1229 N N . ALA A 1 146 ? -15.227 7.205 26.698 1.00 80.06 146 ALA A N 1
ATOM 1230 C CA . ALA A 1 146 ? -14.896 8.270 27.643 1.00 80.06 146 ALA A CA 1
ATOM 1231 C C . ALA A 1 146 ? -16.096 9.177 27.981 1.00 80.06 146 ALA A C 1
ATOM 1233 O O . ALA A 1 146 ? -16.277 9.580 29.131 1.00 80.06 146 ALA A O 1
ATOM 1234 N N . THR A 1 147 ? -16.927 9.513 26.991 1.00 83.50 147 THR A N 1
ATOM 1235 C CA . THR A 1 147 ? -17.986 10.529 27.137 1.00 83.50 147 THR A CA 1
ATOM 1236 C C . THR A 1 147 ? -19.324 9.964 27.623 1.00 83.50 147 THR A C 1
ATOM 1238 O O . THR A 1 147 ? -20.033 10.647 28.368 1.00 83.50 147 THR A O 1
ATOM 1241 N N . LEU A 1 148 ? -19.667 8.715 27.278 1.00 82.69 148 LEU A N 1
ATOM 1242 C CA . LEU A 1 148 ? -20.919 8.067 27.700 1.00 82.69 148 LEU A CA 1
ATOM 1243 C C . LEU A 1 148 ? -21.069 7.978 29.227 1.00 82.69 148 LEU A C 1
ATOM 1245 O O . LEU A 1 148 ? -22.114 8.395 29.735 1.00 82.69 148 LEU A O 1
ATOM 1249 N N . PRO A 1 149 ? -20.070 7.489 29.989 1.00 81.75 149 PRO A N 1
ATOM 1250 C CA . PRO A 1 149 ? -20.181 7.387 31.443 1.00 81.75 149 PRO A CA 1
ATOM 1251 C C . PRO A 1 149 ? -20.338 8.756 32.113 1.00 81.75 149 PRO A C 1
ATOM 1253 O O . PRO A 1 149 ? -21.157 8.907 33.020 1.00 81.75 149 PRO A O 1
ATOM 1256 N N . ALA A 1 150 ? -19.614 9.770 31.625 1.00 82.50 150 ALA A N 1
ATOM 1257 C CA . ALA A 1 150 ? -19.712 11.140 32.124 1.00 82.50 150 ALA A CA 1
ATOM 1258 C C . ALA A 1 150 ? -21.120 11.724 31.908 1.00 82.50 150 ALA A C 1
ATOM 1260 O O . ALA A 1 150 ? -21.704 12.314 32.820 1.00 82.50 150 ALA A O 1
ATOM 1261 N N . TYR A 1 151 ? -21.701 11.503 30.725 1.00 85.81 151 TYR A N 1
ATOM 1262 C CA . TYR A 1 151 ? -23.054 11.953 30.408 1.00 85.81 151 TYR A CA 1
ATOM 1263 C C . TYR A 1 151 ? -24.125 11.240 31.249 1.00 85.81 151 TYR A C 1
ATOM 1265 O O . TYR A 1 151 ? -25.023 11.890 31.792 1.00 85.81 151 TYR A O 1
ATOM 1273 N N . LEU A 1 152 ? -24.025 9.914 31.394 1.00 85.69 152 LEU A N 1
ATOM 1274 C CA . LEU A 1 152 ? -24.961 9.122 32.199 1.00 85.69 152 LEU A CA 1
ATOM 1275 C C . LEU A 1 152 ? -24.904 9.512 33.683 1.00 85.69 152 LEU A C 1
ATOM 1277 O O . LEU A 1 152 ? -25.953 9.684 34.307 1.00 85.69 152 LEU A O 1
ATOM 1281 N N . GLY A 1 153 ? -23.703 9.735 34.227 1.00 83.12 153 GLY A N 1
ATOM 1282 C CA . GLY A 1 153 ? -23.517 10.232 35.591 1.00 83.12 153 GLY A CA 1
ATOM 1283 C C . GLY A 1 153 ? -24.173 11.599 35.810 1.00 83.12 153 GLY A C 1
ATOM 1284 O O . GLY A 1 153 ? -24.950 11.771 36.750 1.00 83.12 153 GLY A O 1
ATOM 1285 N N . TYR A 1 154 ? -23.944 12.552 34.900 1.00 83.81 154 TYR A N 1
ATOM 1286 C CA . TYR A 1 154 ? -24.576 13.876 34.946 1.00 83.81 154 TYR A CA 1
ATOM 1287 C C . TYR A 1 154 ? -26.112 13.797 34.903 1.00 83.81 154 TYR A C 1
ATOM 1289 O O . TYR A 1 154 ? -26.802 14.457 35.685 1.00 83.81 154 TYR A O 1
ATOM 1297 N N . ARG A 1 155 ? -26.667 12.946 34.029 1.00 85.38 155 ARG A N 1
ATOM 1298 C CA . ARG A 1 155 ? -28.121 12.749 33.905 1.00 85.38 155 ARG A CA 1
ATOM 1299 C C . ARG A 1 155 ? -28.741 12.170 35.174 1.00 85.38 155 ARG A C 1
ATOM 1301 O O . ARG A 1 155 ? -29.803 12.642 35.578 1.00 85.38 155 ARG A O 1
ATOM 1308 N N . LEU A 1 156 ? -28.089 11.197 35.809 1.00 84.44 156 LEU A N 1
ATOM 1309 C CA . LEU A 1 156 ? -28.568 10.603 37.061 1.00 84.44 156 LEU A CA 1
ATOM 1310 C C . LEU A 1 156 ? -28.616 11.622 38.206 1.00 84.44 156 LEU A C 1
ATOM 1312 O O . LEU A 1 156 ? -29.607 11.666 38.931 1.00 84.44 156 LEU A O 1
ATOM 1316 N N . VAL A 1 157 ? -27.596 12.476 38.335 1.00 86.44 157 VAL A N 1
ATOM 1317 C CA . VAL A 1 157 ? -27.559 13.532 39.364 1.00 86.44 157 VAL A CA 1
ATOM 1318 C C . VAL A 1 157 ? -28.689 14.545 39.172 1.00 86.44 157 VAL A C 1
ATOM 1320 O O . VAL A 1 157 ? -29.353 14.930 40.131 1.00 86.44 157 VAL A O 1
ATOM 1323 N N . ILE A 1 158 ? -28.961 14.959 37.934 1.00 82.12 158 ILE A N 1
ATOM 1324 C CA . ILE A 1 158 ? -30.073 15.880 37.660 1.00 82.12 158 ILE A CA 1
ATOM 1325 C C . ILE A 1 158 ? -31.426 15.243 37.980 1.00 82.12 158 ILE A C 1
ATOM 1327 O O . ILE A 1 158 ? -32.320 15.917 38.492 1.00 82.12 158 ILE A O 1
ATOM 1331 N N . LEU A 1 159 ? -31.597 13.957 37.673 1.00 80.94 159 LEU A N 1
ATOM 1332 C CA . LEU A 1 159 ? -32.833 13.241 37.975 1.00 80.94 159 LEU A CA 1
ATOM 1333 C C . LEU A 1 159 ? -33.037 13.083 39.486 1.00 80.94 159 LEU A C 1
ATOM 1335 O O . LEU A 1 159 ? -34.145 13.316 39.964 1.00 80.94 159 LEU A O 1
ATOM 1339 N N . SER A 1 160 ? -31.986 12.767 40.247 1.00 77.50 160 SER A N 1
ATOM 1340 C CA . SER A 1 160 ? -32.093 12.613 41.703 1.00 77.50 160 SER A CA 1
ATOM 1341 C C . SER A 1 160 ? -32.437 13.926 42.411 1.00 77.50 160 SER A C 1
ATOM 1343 O O . SER A 1 160 ? -33.267 13.928 43.317 1.00 77.50 160 SER A O 1
ATOM 1345 N N . GLN A 1 161 ? -31.887 15.057 41.955 1.00 75.75 161 GLN A N 1
ATOM 1346 C CA . GLN A 1 161 ? -32.214 16.380 42.501 1.00 75.75 161 GLN A CA 1
ATOM 1347 C C . GLN A 1 161 ? -33.666 16.795 42.231 1.00 75.75 161 GLN A C 1
ATOM 1349 O O . GLN A 1 161 ? -34.271 17.474 43.055 1.00 75.75 161 GLN A O 1
ATOM 1354 N N . ARG A 1 162 ? -34.253 16.372 41.103 1.00 70.94 162 ARG A N 1
ATOM 1355 C CA . ARG A 1 162 ? -35.664 16.650 40.776 1.00 70.94 162 ARG A CA 1
ATOM 1356 C C . ARG A 1 162 ? -36.654 15.806 41.575 1.00 70.94 162 ARG A C 1
ATOM 1358 O O . ARG A 1 162 ? -37.805 16.208 41.701 1.00 70.94 162 ARG A O 1
ATOM 1365 N N . LEU A 1 163 ? -36.227 14.651 42.085 1.00 61.69 163 LEU A N 1
ATOM 1366 C CA . LEU A 1 163 ? -37.057 13.765 42.905 1.00 61.69 163 LEU A CA 1
ATOM 1367 C C . LEU A 1 163 ? -36.975 14.072 44.409 1.00 61.69 163 LEU A C 1
ATOM 1369 O O . LEU A 1 163 ? -37.694 13.437 45.178 1.00 61.69 163 LEU A O 1
ATOM 1373 N N . ALA A 1 164 ? -36.129 15.011 44.847 1.00 58.03 164 ALA A N 1
ATOM 1374 C CA . ALA A 1 164 ? -36.014 15.361 46.260 1.00 58.03 164 ALA A CA 1
ATOM 1375 C C . ALA A 1 164 ? -37.331 15.991 46.770 1.00 58.03 164 ALA A C 1
ATOM 1377 O O . ALA A 1 164 ? -37.727 17.051 46.276 1.00 58.03 164 ALA A O 1
ATOM 1378 N N . PRO A 1 165 ? -38.035 15.364 47.734 1.00 58.97 165 PRO A N 1
ATOM 1379 C CA . PRO A 1 165 ? -39.269 15.916 48.276 1.00 58.97 165 PRO A CA 1
ATOM 1380 C C . PRO A 1 165 ? -38.989 17.188 49.091 1.00 58.97 165 PRO A C 1
ATOM 1382 O O . PRO A 1 165 ? -37.989 17.285 49.803 1.00 58.97 165 PRO A O 1
ATOM 1385 N N . LEU A 1 166 ? -39.892 18.165 48.965 1.00 60.22 166 LEU A N 1
ATOM 1386 C CA . LEU A 1 166 ? -39.862 19.461 49.649 1.00 60.22 166 LEU A CA 1
ATOM 1387 C C . LEU A 1 166 ? -39.734 19.271 51.178 1.00 60.22 166 LEU A C 1
ATOM 1389 O O . LEU A 1 166 ? -40.429 18.405 51.719 1.00 60.22 166 LEU A O 1
ATOM 1393 N N . PRO A 1 167 ? -38.916 20.063 51.903 1.00 57.59 167 PRO A N 1
ATOM 1394 C CA . PRO A 1 167 ? -38.876 19.989 53.358 1.00 57.59 167 PRO A CA 1
ATOM 1395 C C . PRO A 1 167 ? -40.243 20.385 53.924 1.00 57.59 167 PRO A C 1
ATOM 1397 O O . PRO A 1 167 ? -40.646 21.544 53.858 1.00 57.59 167 PRO A O 1
ATOM 1400 N N . THR A 1 168 ? -40.970 19.414 54.476 1.00 54.59 168 THR A N 1
ATOM 1401 C CA . THR A 1 168 ? -42.160 19.659 55.293 1.00 54.59 168 THR A CA 1
ATOM 1402 C C . THR A 1 168 ? -41.746 20.466 56.516 1.00 54.59 168 THR A C 1
ATOM 1404 O O . THR A 1 168 ? -41.133 19.941 57.444 1.00 54.59 168 THR A O 1
ATOM 1407 N N . THR A 1 169 ? -42.068 21.756 56.498 1.00 55.84 169 THR A N 1
ATOM 1408 C CA . THR A 1 169 ? -42.003 22.658 57.643 1.00 55.84 169 THR A CA 1
ATOM 1409 C C . THR A 1 169 ? -42.895 22.113 58.757 1.00 55.84 169 THR A C 1
ATOM 1411 O O . THR A 1 169 ? -44.120 22.125 58.658 1.00 55.84 169 THR A O 1
ATOM 1414 N N . THR A 1 170 ? -42.283 21.606 59.823 1.00 56.22 170 THR A N 1
ATOM 1415 C CA . THR A 1 170 ? -42.971 21.227 61.059 1.00 56.22 170 THR A CA 1
ATOM 1416 C C . THR A 1 170 ? -43.479 22.492 61.766 1.00 56.22 170 THR A C 1
ATOM 1418 O O . THR A 1 170 ? -42.678 23.394 62.022 1.00 56.22 170 THR A O 1
ATOM 1421 N N . PRO A 1 171 ? -44.782 22.607 62.092 1.00 59.31 171 PRO A N 1
ATOM 1422 C CA . PRO A 1 171 ? -45.297 23.767 62.806 1.00 59.31 171 PRO A CA 1
ATOM 1423 C C . PRO A 1 171 ? -44.809 23.766 64.261 1.00 59.31 171 PRO A C 1
ATOM 1425 O O . PRO A 1 171 ? -44.853 22.753 64.959 1.00 59.31 171 PRO A O 1
ATOM 1428 N N . SER A 1 172 ? -44.332 24.931 64.695 1.00 60.84 172 SER A N 1
ATOM 1429 C CA . SER A 1 172 ? -43.866 25.246 66.046 1.00 60.84 172 SER A CA 1
ATOM 1430 C C . SER A 1 172 ? -44.927 24.934 67.106 1.00 60.84 172 SER A C 1
ATOM 1432 O O . SER A 1 172 ? -46.049 25.439 67.029 1.00 60.84 172 SER A O 1
ATOM 1434 N N . ALA A 1 173 ? -44.560 24.148 68.119 1.00 65.12 173 ALA A N 1
ATOM 1435 C CA . ALA A 1 173 ? -45.390 23.920 69.298 1.00 65.12 173 ALA A CA 1
ATOM 1436 C C . ALA A 1 173 ? -45.516 25.218 70.126 1.00 65.12 173 ALA A C 1
ATOM 1438 O O . ALA A 1 173 ? -44.511 25.911 70.308 1.00 65.12 173 ALA A O 1
ATOM 1439 N N . PRO A 1 174 ? -46.711 25.571 70.637 1.00 62.44 174 PRO A N 1
ATOM 1440 C CA . PRO A 1 174 ? -46.883 26.791 71.411 1.00 62.44 174 PRO A CA 1
ATOM 1441 C C . PRO A 1 174 ? -46.343 26.613 72.836 1.00 62.44 174 PRO A C 1
ATOM 1443 O O . PRO A 1 174 ? -46.648 25.633 73.517 1.00 62.44 174 PRO A O 1
ATOM 1446 N N . LEU A 1 175 ? -45.564 27.601 73.284 1.00 63.75 175 LEU A N 1
ATOM 1447 C CA . LEU A 1 175 ? -45.239 27.834 74.691 1.00 63.75 175 LEU A CA 1
ATOM 1448 C C . LEU A 1 175 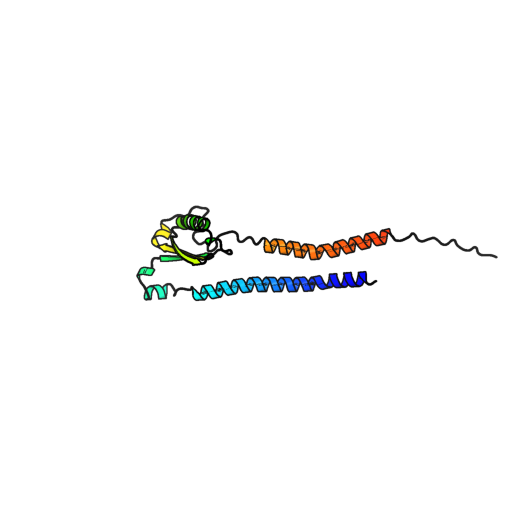? -46.541 27.977 75.494 1.00 63.75 175 LEU A C 1
ATOM 1450 O O . LEU A 1 175 ? -47.384 28.812 75.160 1.00 63.75 175 LEU A O 1
ATOM 1454 N N . ARG A 1 176 ? -46.700 27.175 76.551 1.00 53.94 176 ARG A N 1
ATOM 1455 C CA . ARG A 1 176 ? -47.727 27.393 77.579 1.00 53.94 176 ARG A CA 1
ATOM 1456 C C . ARG A 1 176 ? -47.108 28.133 78.778 1.00 53.94 176 ARG A C 1
ATOM 1458 O O . ARG A 1 176 ? -45.964 27.815 79.102 1.00 53.94 176 ARG A O 1
ATOM 1465 N N . PRO A 1 177 ? -47.833 29.098 79.376 1.00 63.88 177 PRO A N 1
ATOM 1466 C CA . PRO A 1 177 ? -47.378 29.898 80.514 1.00 63.88 177 PRO A CA 1
ATOM 1467 C C . PRO A 1 177 ? -47.343 29.112 81.828 1.00 63.88 177 PRO A C 1
ATOM 1469 O O . PRO A 1 177 ? -48.102 28.119 81.946 1.00 63.88 177 PRO A O 1
#

Secondary structure (DSSP, 8-state):
-HHHHHHHHHHHHHHHHHHHHHHHHHHHHHHHHHHHHHHHHHHPPPPHHHHHHH-GGGTTEEEEEEEESSSGGGSHHHHHHHHHHHHHTT-EEEEEEETTEEEEEEEHHHHTT----TT--TT--EES----HHHHHHHHHHHHHHHHHHHHHHHHHHHHHHTPPP---PPPPPPP-

Mean predicted aligned error: 14.6 Å

Sequence (177 aa):
MPEVLLLSLMSGSLGVSALLYYQWWGWQEQLSQQRDEEEEQLTTYPSKEEQRQVSPKLAGWEFKILRSRRNQFHDPDVLRKVCQEEAQGGWILFEKLDDRRLRFKRPMALREKIKPSANYDPYRSYYGSRFEWESLLSVILLMMMATLPAYLGYRLVILSQRLAPLPTTTPSAPLRP

Foldseek 3Di:
DVVVVVLVVLLVCLVVVVVVVVVVVVVVVVVVVVVVVVVCVVPDDPDLVVCVVPDVVCNFKDKAKAFEPDLQQVDVVSVVVVQVLLVLQQWHFDDDPGSGITMTMHTNVCNVVRDHDPPHDNHHRYDDDPDDVVVVVVVVVSVCSNVVSVVVVVVVVVVVVVPDDDPDDDDDDDDDD

Nearest PDB str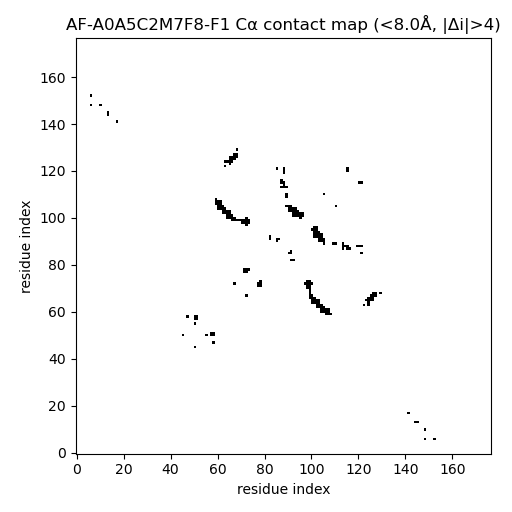uctures (foldseek):
  3ab4-assembly1_B  TM=6.403E-01  e=5.045E+00  Corynebacterium glutamicum
  1dtj-assembly3_C  TM=4.902E-01  e=2.311E+00  Homo sapiens
  3j9u-assembly1_O  TM=3.166E-01  e=1.130E+00  Saccharomyces cerevisiae
  3gr5-assembly1_A  TM=4.525E-01  e=6.133E+00  Escherichia coli
  3rrk-assembly1_A  TM=2.599E-01  e=1.669E+00  Meiothermus ruber DSM 1279